Protein AF-A0A3D5ND40-F1 (afdb_monomer_lite)

Radius of gyration: 24.86 Å; chains: 1; bounding box: 55×68×69 Å

Foldseek 3Di:
DPDDPPVVVPPVVVVPPPPCPDDDPDDQLLPDALVSNLVLLVVLLVVQVLFDQQWAAQPPQSQFTAHPVLLVLLCVLCVPVPQFGPDVVSVVVSLVVRNVRCLVRSVSSCVPRPDHSSDDSVSSNVSSVVSSVPDDRNCSNVRSVRRDDDDPDPVVCCVVDCNVVVVVVVVVVVVVVCVVPVVVVVPD

Organism: NCBI:txid168935

pLDDT: mean 84.7, std 16.28, range [43.06, 98.56]

Sequence (188 aa):
MRRGLAVFVVFLPALLAACAQGTRPVGDLATLSCDAQLAYIDALVAQNGVRNASASPVAGFAYLRANRNSVLLARQLDEDGDGQVDQPDRWRDFIAQTRGLDRDARQSEMANLPVASGISFDQIEACASTMAASLMPDQYPVLSAAVFVPDDYLDFQRIAGLYPITAFAAYFGYEGWKQENFASFEQR

Structure (mmCIF, N/CA/C/O backbone):
data_AF-A0A3D5ND40-F1
#
_entry.id   AF-A0A3D5ND40-F1
#
loop_
_atom_site.group_PDB
_atom_site.id
_atom_site.type_symbol
_atom_site.label_atom_id
_atom_site.label_alt_id
_atom_site.label_comp_id
_atom_site.label_asym_id
_atom_site.label_entity_id
_atom_site.label_seq_id
_atom_site.pdbx_PDB_ins_code
_atom_site.Cartn_x
_atom_site.Cartn_y
_atom_site.Cartn_z
_atom_site.occupancy
_atom_site.B_iso_or_equiv
_atom_site.auth_seq_id
_atom_site.auth_comp_id
_atom_site.auth_asym_id
_atom_site.auth_atom_id
_atom_site.pdbx_PDB_model_num
ATOM 1 N N . MET A 1 1 ? -31.027 -55.496 0.803 1.00 43.06 1 MET A N 1
ATOM 2 C CA . MET A 1 1 ? -29.898 -54.541 0.770 1.00 43.06 1 MET A CA 1
ATOM 3 C C . MET A 1 1 ? -30.456 -53.129 0.958 1.00 43.06 1 MET A C 1
ATOM 5 O O . MET A 1 1 ? -30.943 -52.531 0.015 1.00 43.06 1 MET A O 1
ATOM 9 N N . ARG A 1 2 ? -30.523 -52.649 2.206 1.00 50.53 2 ARG A N 1
ATOM 10 C CA . ARG A 1 2 ? -31.110 -51.354 2.614 1.00 50.53 2 ARG A CA 1
ATOM 11 C C . ARG A 1 2 ? -30.140 -50.710 3.613 1.00 50.53 2 ARG A C 1
ATOM 13 O O . ARG A 1 2 ? -30.341 -50.786 4.816 1.00 50.53 2 ARG A O 1
ATOM 20 N N . ARG A 1 3 ? -29.004 -50.209 3.123 1.0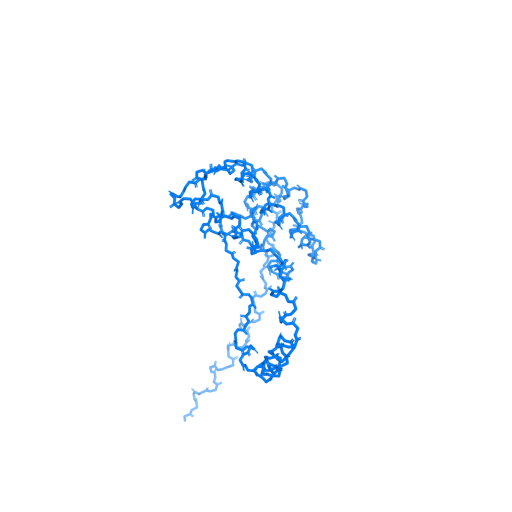0 52.06 3 ARG A N 1
ATOM 21 C CA . ARG A 1 3 ? -27.963 -49.537 3.933 1.00 52.06 3 ARG A CA 1
ATOM 22 C C . ARG A 1 3 ? -27.277 -48.414 3.139 1.00 52.06 3 ARG A C 1
ATOM 24 O O . ARG A 1 3 ? -26.068 -48.275 3.193 1.00 52.06 3 ARG A O 1
ATOM 31 N N . GLY A 1 4 ? -28.044 -47.666 2.342 1.00 47.22 4 GLY A N 1
ATOM 32 C CA . GLY A 1 4 ? -27.506 -46.581 1.504 1.00 47.22 4 GLY A CA 1
ATOM 33 C C . GLY A 1 4 ? -28.079 -45.194 1.797 1.00 47.22 4 GLY A C 1
ATOM 34 O O . GLY A 1 4 ? -27.438 -44.202 1.489 1.00 47.22 4 GLY A O 1
ATOM 35 N N . LEU A 1 5 ? -29.262 -45.103 2.417 1.00 47.19 5 LEU A N 1
ATOM 36 C CA . LEU A 1 5 ? -29.990 -43.829 2.513 1.00 47.19 5 LEU A CA 1
ATOM 37 C C . LEU A 1 5 ? -29.812 -43.085 3.847 1.00 47.19 5 LEU A C 1
ATOM 39 O O . LEU A 1 5 ? -30.172 -41.920 3.946 1.00 47.19 5 LEU A O 1
ATOM 43 N N . ALA A 1 6 ? -29.270 -43.739 4.879 1.00 45.88 6 ALA A N 1
ATOM 44 C CA . ALA A 1 6 ? -29.216 -43.169 6.230 1.00 45.88 6 ALA A CA 1
ATOM 45 C C . ALA A 1 6 ? -27.975 -42.298 6.498 1.00 45.88 6 ALA A C 1
ATOM 47 O O . ALA A 1 6 ? -27.965 -41.539 7.460 1.00 45.88 6 ALA A O 1
ATOM 48 N N . VAL A 1 7 ? -26.939 -42.375 5.656 1.00 47.47 7 VAL A N 1
ATOM 49 C CA . VAL A 1 7 ? -25.699 -41.596 5.851 1.00 47.47 7 VAL A CA 1
ATOM 50 C C . VAL A 1 7 ? -25.841 -40.166 5.312 1.00 47.47 7 VAL A C 1
ATOM 52 O O . VAL A 1 7 ? -25.202 -39.249 5.817 1.00 47.47 7 VAL A O 1
ATOM 55 N N . PHE A 1 8 ? -26.738 -39.942 4.347 1.00 43.28 8 PHE A N 1
ATOM 56 C CA . PHE A 1 8 ? -26.898 -38.637 3.695 1.00 43.28 8 PHE A CA 1
ATOM 57 C C . PHE A 1 8 ? -27.742 -37.631 4.497 1.00 43.28 8 PHE A C 1
ATOM 59 O O . PHE A 1 8 ? -27.685 -36.434 4.237 1.00 43.28 8 PHE A O 1
ATOM 66 N N . VAL A 1 9 ? -28.509 -38.092 5.490 1.00 49.19 9 VAL A N 1
ATOM 67 C CA . VAL A 1 9 ? -29.442 -37.239 6.254 1.00 49.19 9 VAL A CA 1
ATOM 68 C C . VAL A 1 9 ? -28.775 -36.578 7.470 1.00 49.19 9 VAL A C 1
ATOM 70 O O . VAL A 1 9 ? -29.291 -35.60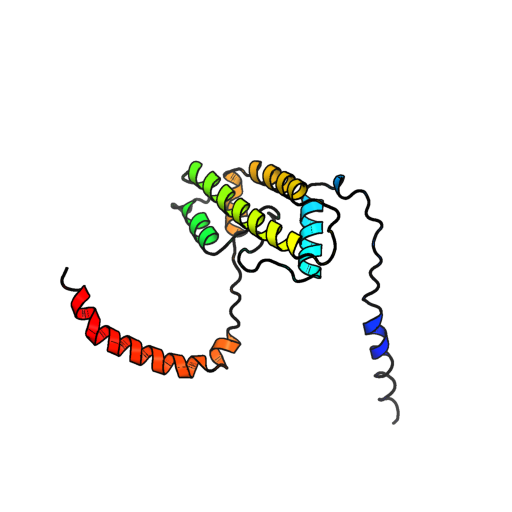0 7.999 1.00 49.19 9 VAL A O 1
ATOM 73 N N . VAL A 1 10 ? -27.596 -37.048 7.894 1.00 49.34 10 VAL A N 1
ATOM 74 C CA . VAL A 1 10 ? -26.927 -36.549 9.114 1.00 49.34 10 VAL A CA 1
ATOM 75 C C . VAL A 1 10 ? -25.881 -35.459 8.829 1.00 49.34 10 VAL A C 1
ATOM 77 O O . VAL A 1 10 ? -25.506 -34.725 9.737 1.00 49.34 10 VAL A O 1
ATOM 80 N N . PHE A 1 11 ? -25.450 -35.273 7.576 1.00 48.91 11 PHE A N 1
ATOM 81 C CA . PHE A 1 11 ? -24.432 -34.265 7.234 1.00 48.91 11 PHE A CA 1
ATOM 82 C C . PHE A 1 11 ? -24.982 -32.857 6.956 1.00 48.91 11 PHE A C 1
ATOM 84 O O . PHE A 1 11 ? -24.227 -31.889 7.008 1.00 48.91 11 PHE A O 1
ATOM 91 N N . LEU A 1 12 ? -2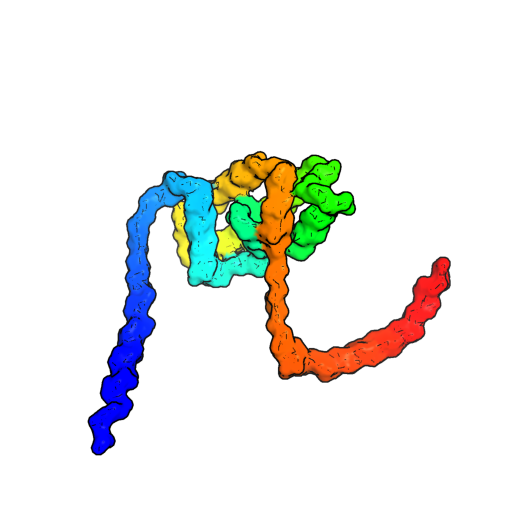6.286 -32.713 6.700 1.00 48.19 12 LEU A N 1
ATOM 92 C CA . LEU A 1 12 ? -26.884 -31.423 6.343 1.00 48.19 12 LEU A CA 1
ATOM 93 C C . LEU A 1 12 ? -27.111 -30.445 7.523 1.00 48.19 12 LEU A C 1
ATOM 95 O O . LEU A 1 12 ? -26.953 -29.247 7.305 1.00 48.19 12 LEU A O 1
ATOM 99 N N . PRO A 1 13 ? -27.410 -30.870 8.772 1.00 52.66 13 PRO A N 1
ATOM 100 C CA . PRO A 1 13 ? -27.580 -29.918 9.873 1.00 52.66 13 PRO A CA 1
ATOM 101 C C . PRO A 1 13 ? -26.258 -29.472 10.527 1.00 52.66 13 PRO A C 1
ATOM 103 O O . PRO A 1 13 ? -26.258 -28.498 11.274 1.00 52.66 13 PRO A O 1
ATOM 106 N N . ALA A 1 14 ? -25.122 -30.122 10.238 1.00 54.50 14 ALA A N 1
ATOM 107 C CA . ALA A 1 14 ? -23.820 -29.755 10.814 1.00 54.50 14 ALA A CA 1
ATOM 108 C C . ALA A 1 14 ? -23.174 -28.517 10.153 1.00 54.50 14 ALA A C 1
ATOM 110 O O . ALA A 1 14 ? -22.313 -27.878 10.751 1.00 54.50 14 ALA A O 1
ATOM 111 N N . LEU A 1 15 ? -23.612 -28.144 8.945 1.00 57.06 15 LEU A N 1
ATOM 112 C CA . LEU A 1 15 ? -23.075 -27.002 8.192 1.00 57.06 15 LEU A CA 1
ATOM 113 C C . LEU A 1 15 ? -23.662 -25.644 8.622 1.00 57.06 15 LEU A C 1
ATOM 115 O O . LEU A 1 15 ? -23.131 -24.608 8.237 1.00 57.06 15 LEU A O 1
ATOM 119 N N . LEU A 1 16 ? -24.720 -25.628 9.442 1.00 56.62 16 LEU A N 1
ATOM 120 C CA . LEU A 1 16 ? -25.383 -24.393 9.894 1.00 56.62 16 LEU A CA 1
ATOM 121 C C . LEU A 1 16 ? -24.933 -23.913 11.285 1.00 56.62 16 LEU A C 1
ATOM 123 O O . LEU A 1 16 ? -25.317 -22.826 11.707 1.00 56.62 16 LEU A O 1
ATOM 127 N N . ALA A 1 17 ? -24.102 -24.680 11.997 1.00 55.16 17 ALA A N 1
ATOM 128 C CA . ALA A 1 17 ? -23.632 -24.314 13.338 1.00 55.16 17 ALA A CA 1
ATOM 129 C C . ALA A 1 17 ? -22.330 -23.483 13.343 1.00 55.16 17 ALA A C 1
ATOM 131 O O . ALA A 1 17 ? -21.883 -23.053 14.404 1.00 55.16 17 ALA A O 1
ATOM 132 N N . ALA A 1 18 ? -21.720 -23.229 12.179 1.00 53.62 18 ALA A N 1
ATOM 133 C CA . ALA A 1 18 ? -20.404 -22.588 12.087 1.00 53.62 18 ALA A CA 1
ATOM 134 C C . ALA A 1 18 ? -20.421 -21.045 12.155 1.00 53.62 18 ALA A C 1
ATOM 136 O O . ALA A 1 18 ? -19.361 -20.436 12.248 1.00 53.62 18 ALA A O 1
ATOM 137 N N . CYS A 1 19 ? -21.589 -20.392 12.146 1.00 54.94 19 CYS A N 1
ATOM 138 C CA . CYS A 1 19 ? -21.675 -18.924 12.215 1.00 54.94 19 CYS A CA 1
ATOM 139 C C . CYS A 1 19 ? -21.812 -18.363 13.640 1.00 54.94 19 CYS A C 1
ATOM 141 O O . CYS A 1 19 ? -21.921 -17.153 13.809 1.00 54.94 19 CYS A O 1
ATOM 143 N N . ALA A 1 20 ? -21.787 -19.204 14.676 1.00 52.53 20 ALA A N 1
ATOM 144 C CA . ALA A 1 20 ? -21.820 -18.750 16.065 1.00 52.53 20 ALA A CA 1
ATOM 145 C C . ALA A 1 20 ? -20.398 -18.559 16.623 1.00 52.53 20 ALA A C 1
ATOM 147 O O . ALA A 1 20 ? -20.054 -19.085 17.683 1.00 52.53 20 ALA A O 1
ATOM 148 N N . GLN A 1 21 ? -19.547 -17.816 15.910 1.00 59.84 21 GLN A N 1
ATOM 149 C CA . GLN A 1 21 ? -18.281 -17.369 16.481 1.00 59.84 21 GLN A CA 1
ATOM 150 C C . GLN A 1 21 ? -18.602 -16.224 17.448 1.00 59.84 21 GLN A C 1
ATOM 152 O O . GLN A 1 21 ? -18.828 -15.087 17.040 1.00 59.84 21 GLN A O 1
ATOM 157 N N . GLY A 1 22 ? -18.710 -16.561 18.735 1.00 49.12 22 GLY A N 1
ATOM 158 C CA . GLY A 1 22 ? -19.027 -15.609 19.793 1.00 49.12 22 GLY A CA 1
ATOM 159 C C . GLY A 1 22 ? -18.103 -14.396 19.744 1.00 49.12 22 GLY A C 1
ATOM 160 O O . GLY A 1 22 ? -16.883 -14.534 19.628 1.00 49.12 22 GLY A O 1
ATOM 161 N N . THR A 1 23 ? -18.697 -13.208 19.844 1.00 52.19 23 THR A N 1
ATOM 162 C CA . THR A 1 23 ? -17.981 -11.950 20.045 1.00 52.19 23 THR A CA 1
ATOM 163 C C . THR A 1 23 ? -17.107 -12.106 21.282 1.00 52.19 23 THR A C 1
ATOM 165 O O . THR A 1 23 ? -17.611 -12.123 22.409 1.00 52.19 23 THR A O 1
ATOM 168 N N . ARG A 1 24 ? -15.796 -12.283 21.085 1.00 49.72 24 ARG A N 1
ATOM 169 C CA . ARG A 1 24 ? -14.845 -12.206 22.193 1.00 49.72 24 ARG A CA 1
ATOM 170 C C . ARG A 1 24 ? -15.046 -10.844 22.856 1.00 49.72 24 ARG A C 1
ATOM 172 O O . ARG A 1 24 ? -15.150 -9.857 22.126 1.00 49.72 24 ARG A O 1
ATOM 179 N N . PRO A 1 25 ? -15.126 -10.776 24.197 1.00 48.50 25 PRO A N 1
ATOM 180 C CA . PRO A 1 25 ? -15.134 -9.498 24.877 1.00 48.50 25 PRO A CA 1
ATOM 181 C C . PRO A 1 25 ? -13.867 -8.777 24.448 1.00 48.50 25 PRO A C 1
ATOM 183 O O . PRO A 1 25 ? -12.749 -9.267 24.624 1.00 48.50 25 PRO A O 1
ATOM 186 N N . VAL A 1 26 ? -14.088 -7.668 23.766 1.00 57.38 26 VAL A N 1
ATOM 187 C CA . VAL A 1 26 ? -13.049 -6.832 23.220 1.00 57.38 26 VAL A CA 1
ATOM 188 C C . VAL A 1 26 ? -12.379 -6.182 24.428 1.00 57.38 26 VAL A C 1
ATOM 190 O O . VAL A 1 26 ? -12.896 -5.214 24.980 1.00 57.38 26 VAL A O 1
ATOM 193 N N . GLY A 1 27 ? -11.279 -6.769 24.914 1.00 59.38 27 GLY A N 1
ATOM 194 C CA . GLY A 1 27 ? -10.339 -6.016 25.745 1.00 59.38 27 GLY A CA 1
ATOM 195 C C . GLY A 1 27 ? -9.981 -4.735 24.996 1.00 59.38 27 GLY A C 1
ATOM 196 O O . GLY A 1 27 ? -10.004 -4.753 23.767 1.00 59.38 27 GLY A O 1
ATOM 197 N N . ASP A 1 28 ? -9.734 -3.639 25.712 1.00 73.88 28 ASP A N 1
ATOM 198 C CA . ASP A 1 28 ? -9.553 -2.314 25.113 1.00 73.88 28 ASP A CA 1
ATOM 199 C C . ASP A 1 28 ? -8.621 -2.389 23.891 1.00 73.88 28 ASP A C 1
ATOM 201 O O . ASP A 1 28 ? -7.413 -2.586 24.038 1.00 73.88 28 ASP A O 1
ATOM 205 N N . LEU A 1 29 ? -9.189 -2.305 22.677 1.00 77.19 29 LEU A N 1
ATOM 206 C CA . LEU A 1 29 ? -8.446 -2.478 21.422 1.00 77.19 29 LEU A CA 1
ATOM 207 C C . LEU A 1 29 ? -7.311 -1.464 21.318 1.00 77.19 29 LEU A C 1
ATOM 209 O O . LEU A 1 29 ? -6.321 -1.721 20.636 1.00 77.19 29 LEU A O 1
ATOM 213 N N . ALA A 1 30 ? -7.440 -0.338 22.023 1.00 72.19 30 ALA A N 1
ATOM 214 C CA . ALA A 1 30 ? -6.418 0.685 22.090 1.00 72.19 30 ALA A CA 1
ATOM 215 C C . ALA A 1 30 ? -5.168 0.271 22.878 1.00 72.19 30 ALA A C 1
ATOM 217 O O . ALA A 1 30 ? -4.117 0.881 22.709 1.00 72.19 30 ALA A O 1
ATOM 218 N N . THR A 1 31 ? -5.244 -0.792 23.681 1.00 81.56 31 THR A N 1
ATOM 219 C CA . THR A 1 31 ? -4.100 -1.343 24.428 1.00 81.56 31 THR A CA 1
ATOM 220 C C . THR A 1 31 ? -3.324 -2.413 23.660 1.00 81.56 31 THR A C 1
ATOM 222 O O . THR A 1 31 ? -2.264 -2.848 24.111 1.00 81.56 31 THR A O 1
ATOM 225 N N . LEU A 1 32 ? -3.827 -2.848 22.501 1.00 87.88 32 LEU A N 1
ATOM 226 C CA . LEU A 1 32 ? -3.137 -3.813 21.648 1.00 87.88 32 LEU A CA 1
ATOM 227 C C . LEU A 1 32 ? -1.872 -3.200 21.030 1.00 87.88 32 LEU A C 1
ATOM 229 O O . LEU A 1 32 ? -1.812 -1.995 20.779 1.00 87.88 32 LEU A O 1
ATOM 233 N N . SER A 1 33 ? -0.878 -4.039 20.720 1.00 93.12 33 SER A N 1
ATOM 234 C CA . SER A 1 33 ? 0.283 -3.612 19.929 1.00 93.12 33 SER A CA 1
ATOM 235 C C . SER A 1 33 ? -0.141 -3.138 18.535 1.00 93.12 33 SER A C 1
ATOM 237 O O . SER A 1 33 ? -1.177 -3.564 18.021 1.00 93.12 33 SER A O 1
ATOM 239 N N . CYS A 1 34 ? 0.670 -2.295 17.890 1.00 94.88 34 CYS A N 1
ATOM 240 C CA . CYS A 1 34 ? 0.356 -1.787 16.551 1.00 94.88 34 CYS A CA 1
ATOM 241 C C . CYS A 1 34 ? 0.132 -2.903 15.519 1.00 94.88 34 CYS A C 1
ATOM 243 O O . CYS A 1 34 ? -0.844 -2.846 14.772 1.00 94.88 34 CYS A O 1
ATOM 245 N N . ASP A 1 35 ? 0.949 -3.961 15.544 1.00 94.19 35 ASP A N 1
ATOM 246 C CA . ASP A 1 35 ? 0.739 -5.154 14.714 1.00 94.19 35 ASP A CA 1
ATOM 247 C C . ASP A 1 35 ? -0.634 -5.792 14.947 1.00 94.19 35 ASP A C 1
ATOM 249 O O . ASP A 1 35 ? -1.342 -6.138 14.002 1.00 94.19 35 ASP A O 1
ATOM 253 N N . ALA A 1 36 ? -1.038 -5.930 16.213 1.00 94.19 36 ALA A N 1
ATOM 254 C CA . ALA A 1 36 ? -2.311 -6.539 16.570 1.00 94.19 36 ALA A CA 1
ATOM 255 C C . ALA A 1 36 ? -3.505 -5.656 16.172 1.00 94.19 36 ALA A C 1
ATOM 257 O O . ALA A 1 36 ? -4.531 -6.185 15.743 1.00 94.19 36 ALA A O 1
ATOM 258 N N . GLN A 1 37 ? -3.372 -4.328 16.256 1.00 94.69 37 GLN A N 1
ATOM 259 C CA . GLN A 1 37 ? -4.399 -3.395 15.785 1.00 94.69 37 GLN A CA 1
ATOM 260 C C . GLN A 1 37 ? -4.569 -3.466 14.260 1.00 94.69 37 GLN A C 1
ATOM 262 O O . GLN A 1 37 ? -5.697 -3.577 13.774 1.00 94.69 37 GLN A O 1
ATOM 267 N N . LEU A 1 38 ? -3.466 -3.467 13.502 1.00 95.88 38 LEU A N 1
ATOM 268 C CA . LEU A 1 38 ? -3.493 -3.611 12.042 1.00 95.88 38 LEU A CA 1
ATOM 269 C C . LEU A 1 38 ? -4.096 -4.957 11.623 1.00 95.88 38 LEU A C 1
ATOM 271 O O . LEU A 1 38 ? -5.022 -4.984 10.813 1.00 95.88 38 LEU A O 1
ATOM 275 N N . ALA A 1 39 ? -3.653 -6.057 12.239 1.00 95.12 39 ALA A N 1
ATOM 276 C CA . ALA A 1 39 ? -4.171 -7.395 11.964 1.00 95.12 39 ALA A CA 1
ATOM 277 C C . ALA A 1 39 ? -5.672 -7.521 12.274 1.00 95.12 39 ALA A C 1
ATOM 279 O O . ALA A 1 39 ? -6.411 -8.166 11.529 1.00 95.12 39 ALA A O 1
ATOM 280 N N . TYR A 1 40 ? -6.139 -6.884 13.351 1.00 94.75 40 TYR A N 1
ATOM 281 C CA . TYR A 1 40 ? -7.557 -6.837 13.693 1.00 94.75 40 TYR A CA 1
ATOM 282 C C . TYR A 1 40 ? -8.382 -6.121 12.613 1.00 94.75 40 TYR A C 1
ATOM 284 O O . TYR A 1 40 ? -9.384 -6.669 12.148 1.00 94.75 40 TYR A O 1
ATOM 292 N N . ILE A 1 41 ? -7.946 -4.936 12.167 1.00 95.62 41 ILE A N 1
ATOM 293 C CA . ILE A 1 41 ? -8.627 -4.205 11.090 1.00 95.62 41 ILE A CA 1
ATOM 294 C C . ILE A 1 41 ? -8.590 -4.999 9.786 1.00 95.62 41 ILE A C 1
ATOM 296 O O . ILE A 1 41 ? -9.619 -5.122 9.127 1.00 95.62 41 ILE A O 1
ATOM 300 N N . ASP A 1 42 ? -7.455 -5.597 9.429 1.00 96.12 42 ASP A N 1
ATOM 301 C CA . ASP A 1 42 ? -7.342 -6.389 8.205 1.00 96.12 42 ASP A CA 1
ATOM 302 C C . ASP A 1 42 ? -8.262 -7.612 8.214 1.00 96.12 42 ASP A C 1
ATOM 304 O O . ASP A 1 42 ? -8.871 -7.925 7.187 1.00 96.12 42 ASP A O 1
ATOM 308 N N . ALA A 1 43 ? -8.420 -8.267 9.367 1.00 95.38 43 ALA A N 1
ATOM 309 C CA . ALA A 1 43 ? -9.374 -9.354 9.534 1.00 95.38 43 ALA A CA 1
ATOM 310 C C . ALA A 1 43 ? -10.819 -8.861 9.408 1.00 95.38 43 ALA A C 1
ATOM 312 O O . ALA A 1 43 ? -11.647 -9.545 8.806 1.00 95.38 43 ALA A O 1
ATOM 313 N N . LEU A 1 44 ? -11.143 -7.692 9.963 1.00 95.69 44 LEU A N 1
ATOM 314 C CA . LEU A 1 44 ? -12.485 -7.120 9.890 1.00 95.69 44 LEU A CA 1
ATOM 315 C C . LEU A 1 44 ? -12.844 -6.702 8.454 1.00 95.69 44 LEU A C 1
ATOM 317 O O . LEU A 1 44 ? -13.937 -7.007 7.979 1.00 95.69 44 LEU A O 1
ATOM 321 N N . VAL A 1 45 ? -11.909 -6.079 7.735 1.00 96.56 45 VAL A N 1
ATOM 322 C CA . VAL A 1 45 ? -12.052 -5.722 6.315 1.00 96.56 45 VAL A CA 1
ATOM 323 C C . VAL A 1 45 ? -12.266 -6.964 5.454 1.00 96.56 45 VAL A C 1
ATOM 325 O O . VAL A 1 45 ? -13.168 -6.982 4.616 1.00 96.56 45 VAL A O 1
ATOM 328 N N . ALA A 1 46 ? -11.475 -8.018 5.678 1.00 95.50 46 ALA A N 1
ATOM 329 C CA . ALA A 1 46 ? -11.605 -9.276 4.949 1.00 95.50 46 ALA A CA 1
ATOM 330 C C . ALA A 1 46 ? -12.955 -9.962 5.214 1.00 95.50 46 ALA A C 1
ATOM 332 O O . ALA A 1 46 ? -13.622 -10.375 4.270 1.00 95.50 46 ALA A O 1
ATOM 333 N N . GLN A 1 47 ? -13.389 -10.030 6.477 1.00 96.19 47 GLN A N 1
ATOM 334 C CA . GLN A 1 47 ? -14.671 -10.637 6.863 1.00 96.19 47 GLN A CA 1
ATOM 335 C C . GLN A 1 47 ? -15.880 -9.939 6.233 1.00 96.19 47 GLN A C 1
ATOM 337 O O . GLN A 1 47 ? -16.870 -10.597 5.929 1.00 96.19 47 GLN A O 1
ATOM 342 N N . ASN A 1 48 ? -15.798 -8.624 6.027 1.00 96.81 48 ASN A N 1
ATOM 343 C CA . ASN A 1 48 ? -16.883 -7.839 5.440 1.00 96.81 48 ASN A CA 1
ATOM 344 C C . ASN A 1 48 ? -16.747 -7.648 3.922 1.00 96.81 48 ASN A C 1
ATOM 346 O O . ASN A 1 48 ? -17.623 -7.047 3.309 1.00 96.81 48 ASN A O 1
ATOM 350 N N . GLY A 1 49 ? -15.669 -8.141 3.302 1.00 95.88 49 GLY A N 1
ATOM 351 C CA . GLY A 1 49 ? -15.463 -8.031 1.856 1.00 95.88 49 GLY A CA 1
ATOM 352 C C . GLY A 1 49 ? -15.301 -6.592 1.354 1.00 95.88 49 GLY A C 1
ATOM 353 O O . GLY A 1 49 ? -15.615 -6.316 0.201 1.00 95.88 49 GLY A O 1
ATOM 354 N N . VAL A 1 50 ? -14.815 -5.673 2.196 1.00 96.94 50 VAL A N 1
ATOM 355 C CA . VAL A 1 50 ? -14.706 -4.233 1.869 1.00 96.94 50 VAL A CA 1
ATOM 356 C C . VAL A 1 50 ? -13.296 -3.806 1.458 1.00 96.94 50 VAL A C 1
ATOM 358 O O . VAL A 1 50 ? -12.978 -2.620 1.482 1.00 96.94 50 VAL A O 1
ATOM 361 N N . ARG A 1 51 ? -12.438 -4.770 1.100 1.00 95.56 51 ARG A N 1
ATOM 362 C CA . ARG A 1 51 ? -11.035 -4.544 0.723 1.00 95.56 51 ARG A CA 1
ATOM 363 C C . ARG A 1 51 ? -10.938 -3.628 -0.502 1.00 95.56 51 ARG A C 1
ATOM 365 O O . ARG A 1 51 ? -11.630 -3.833 -1.496 1.00 95.56 51 ARG A O 1
ATOM 372 N N . ASN A 1 52 ? -10.032 -2.656 -0.455 1.00 94.94 52 ASN A N 1
ATOM 373 C CA . ASN A 1 52 ? -9.721 -1.805 -1.594 1.00 94.94 52 ASN A CA 1
ATOM 374 C C . ASN A 1 52 ? -8.925 -2.602 -2.647 1.00 94.94 52 ASN A C 1
ATOM 376 O O . ASN A 1 52 ? -7.857 -3.131 -2.346 1.00 94.94 52 ASN A O 1
ATOM 380 N N . ALA A 1 53 ? -9.434 -2.665 -3.880 1.00 91.75 53 ALA A N 1
ATOM 381 C CA . ALA A 1 53 ? -8.832 -3.442 -4.969 1.00 91.75 53 ALA A CA 1
ATOM 382 C C . ALA A 1 53 ? -7.656 -2.743 -5.682 1.00 91.75 53 ALA A C 1
ATOM 384 O O . ALA A 1 53 ? -6.955 -3.362 -6.474 1.00 91.75 53 ALA A O 1
ATOM 385 N N . SER A 1 54 ? -7.426 -1.449 -5.438 1.00 91.06 54 SER A N 1
ATOM 386 C CA . SER A 1 54 ? -6.390 -0.681 -6.149 1.00 91.06 54 SER A CA 1
ATOM 387 C C . SER A 1 54 ? -4.976 -0.867 -5.581 1.00 91.06 54 SER A C 1
ATOM 389 O O . SER A 1 54 ? -3.996 -0.532 -6.251 1.00 91.06 54 SER A O 1
ATOM 391 N N . ALA A 1 55 ? -4.860 -1.403 -4.362 1.00 94.75 55 ALA A N 1
ATOM 392 C CA . ALA A 1 55 ? -3.594 -1.575 -3.661 1.00 94.75 55 ALA A CA 1
ATOM 393 C C . ALA A 1 55 ? -3.586 -2.876 -2.843 1.00 94.75 55 ALA A C 1
ATOM 395 O O . ALA A 1 55 ? -4.452 -3.106 -1.994 1.00 94.75 55 ALA A O 1
ATOM 396 N N . SER A 1 56 ? -2.575 -3.710 -3.083 1.00 94.62 56 SER A N 1
ATOM 397 C CA . SER A 1 56 ? -2.411 -5.023 -2.455 1.00 94.62 56 SER A CA 1
ATOM 398 C C . SER A 1 56 ? -1.571 -4.937 -1.174 1.00 94.62 56 SER A C 1
ATOM 400 O O . SER A 1 56 ? -0.574 -4.213 -1.172 1.00 94.62 56 SER A O 1
ATOM 402 N N . PRO A 1 57 ? -1.922 -5.665 -0.095 1.00 95.38 57 PRO A N 1
ATOM 403 C CA . PRO A 1 57 ? -1.081 -5.798 1.099 1.00 95.38 57 PRO A CA 1
ATOM 404 C C . PRO A 1 57 ? 0.318 -6.331 0.780 1.00 95.38 57 PRO A C 1
ATOM 406 O O . PRO A 1 57 ? 0.452 -7.279 0.007 1.00 95.38 57 PRO A O 1
ATOM 409 N N . VAL A 1 58 ? 1.347 -5.761 1.411 1.00 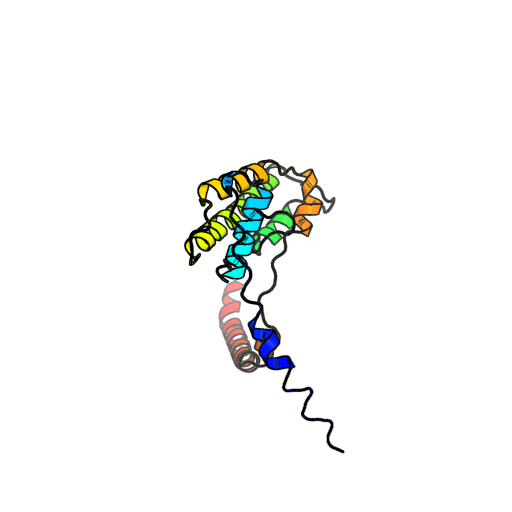96.88 58 VAL A N 1
ATOM 410 C CA . VAL A 1 58 ? 2.718 -6.288 1.337 1.00 96.88 58 VAL A CA 1
ATOM 411 C C . VAL A 1 58 ? 2.913 -7.327 2.444 1.00 96.88 58 VAL A C 1
ATOM 413 O O . VAL A 1 58 ? 2.741 -7.044 3.631 1.00 96.88 58 VAL A O 1
ATOM 416 N N . ALA A 1 59 ? 3.262 -8.558 2.070 1.00 94.69 59 ALA A N 1
ATOM 417 C CA . ALA A 1 59 ? 3.400 -9.657 3.025 1.00 94.69 59 ALA A CA 1
ATOM 418 C C . ALA A 1 59 ? 4.512 -9.376 4.052 1.00 94.69 59 ALA A C 1
ATOM 420 O O . ALA A 1 59 ? 5.627 -9.029 3.684 1.00 94.69 59 ALA A O 1
ATOM 421 N N . GLY A 1 60 ? 4.216 -9.525 5.347 1.00 94.88 60 GLY A N 1
ATOM 422 C CA . GLY A 1 60 ? 5.164 -9.215 6.430 1.00 94.88 60 GLY A CA 1
ATOM 423 C C . GLY A 1 60 ? 5.284 -7.724 6.774 1.00 94.88 60 GLY A C 1
ATOM 424 O O . GLY A 1 60 ? 5.880 -7.387 7.791 1.00 94.88 60 GLY A O 1
ATOM 425 N N . PHE A 1 61 ? 4.655 -6.843 5.992 1.00 97.00 61 PHE A N 1
ATOM 426 C CA . PHE A 1 61 ? 4.633 -5.398 6.204 1.00 97.00 61 PHE A CA 1
ATOM 427 C C . PHE A 1 61 ? 3.176 -4.910 6.162 1.00 97.00 61 PHE A C 1
ATOM 429 O O . PHE A 1 61 ? 2.748 -4.263 5.212 1.00 97.00 61 PHE A O 1
ATOM 436 N N . ALA A 1 62 ? 2.387 -5.232 7.198 1.00 95.88 62 ALA A N 1
ATOM 437 C CA . ALA A 1 62 ? 0.940 -4.937 7.262 1.00 95.88 62 ALA A CA 1
ATOM 438 C C . ALA A 1 62 ? 0.592 -3.435 7.171 1.00 95.88 62 ALA A C 1
ATOM 440 O O . ALA A 1 62 ? -0.543 -3.052 6.898 1.00 95.88 62 ALA A O 1
ATOM 441 N N . TYR A 1 63 ? 1.592 -2.588 7.394 1.00 97.62 63 TYR A N 1
ATOM 442 C CA . TYR A 1 63 ? 1.570 -1.139 7.257 1.00 97.62 63 TYR A CA 1
ATOM 443 C C . TYR A 1 63 ? 2.161 -0.686 5.913 1.00 97.62 63 TYR A C 1
ATOM 445 O O . TYR A 1 63 ? 2.674 0.423 5.826 1.00 97.62 63 TYR A O 1
ATOM 453 N N . LEU A 1 64 ? 2.136 -1.500 4.863 1.00 98.25 64 LEU A N 1
ATOM 454 C CA . LEU A 1 64 ? 2.505 -1.105 3.505 1.00 98.25 64 LEU A CA 1
ATOM 455 C C . LEU A 1 64 ? 1.565 -1.769 2.498 1.00 98.25 64 LEU A C 1
ATOM 457 O O . LEU A 1 64 ? 1.106 -2.900 2.685 1.00 98.25 64 LEU A O 1
ATOM 461 N N . ARG A 1 65 ? 1.324 -1.075 1.386 1.00 97.94 65 ARG A N 1
ATOM 462 C CA . ARG A 1 65 ? 0.657 -1.637 0.213 1.00 97.94 65 ARG A CA 1
ATOM 463 C C . ARG A 1 65 ? 1.399 -1.307 -1.059 1.00 97.94 65 ARG A C 1
ATOM 465 O O . ARG A 1 65 ? 2.090 -0.299 -1.151 1.00 97.94 65 ARG A O 1
ATOM 472 N N . ALA A 1 66 ? 1.208 -2.162 -2.049 1.00 97.06 66 ALA A N 1
ATOM 473 C CA . ALA A 1 66 ? 1.834 -2.051 -3.346 1.00 97.06 66 ALA A CA 1
ATOM 474 C C . ALA A 1 66 ? 0.798 -2.063 -4.466 1.00 97.06 66 ALA A C 1
ATOM 476 O O . ALA A 1 66 ? -0.239 -2.727 -4.400 1.00 97.06 66 ALA A O 1
ATOM 477 N N . ASN A 1 67 ? 1.125 -1.350 -5.534 1.00 95.88 67 ASN A N 1
ATOM 478 C CA . ASN A 1 67 ? 0.496 -1.509 -6.834 1.00 95.88 67 ASN A CA 1
ATOM 479 C C . ASN A 1 67 ? 1.577 -1.783 -7.892 1.00 95.88 67 ASN A C 1
ATOM 481 O O . ASN A 1 67 ? 2.760 -1.939 -7.580 1.00 95.88 67 ASN A O 1
ATOM 485 N N . ARG A 1 68 ? 1.176 -1.887 -9.164 1.00 93.19 68 ARG A N 1
ATOM 486 C CA . ARG A 1 68 ? 2.110 -2.225 -10.251 1.00 93.19 68 ARG A CA 1
ATOM 487 C C . ARG A 1 68 ? 3.254 -1.212 -10.373 1.00 93.19 68 ARG A C 1
ATOM 489 O O . ARG A 1 68 ? 4.366 -1.604 -10.711 1.00 93.19 68 ARG A O 1
ATOM 496 N N . ASN A 1 69 ? 3.012 0.057 -10.038 1.00 93.06 69 ASN A N 1
ATOM 497 C CA . ASN A 1 69 ? 4.046 1.091 -10.039 1.00 93.06 69 ASN A CA 1
ATOM 498 C C . ASN A 1 69 ? 5.034 0.899 -8.882 1.00 93.06 69 ASN A C 1
ATOM 500 O O . ASN A 1 69 ? 6.226 1.113 -9.073 1.00 93.06 69 ASN A O 1
ATOM 504 N N . SER A 1 70 ? 4.573 0.437 -7.717 1.00 95.19 70 SER A N 1
ATOM 505 C CA . SER A 1 70 ? 5.448 0.095 -6.587 1.00 95.19 70 SER A CA 1
ATOM 506 C C . SER A 1 70 ? 6.410 -1.041 -6.924 1.00 95.19 70 SER A C 1
ATOM 508 O O . SER A 1 70 ? 7.577 -0.973 -6.558 1.00 95.19 70 SER A O 1
ATOM 510 N N . VAL A 1 71 ? 5.952 -2.051 -7.673 1.00 93.19 71 VAL A N 1
ATOM 511 C CA . VAL A 1 71 ? 6.813 -3.152 -8.146 1.00 93.19 71 VAL A CA 1
ATOM 512 C C . VAL A 1 71 ? 7.908 -2.631 -9.081 1.00 93.19 71 VAL A C 1
ATOM 514 O O . VAL A 1 71 ? 9.057 -3.052 -8.980 1.00 93.19 71 VAL A O 1
ATOM 517 N N . LEU A 1 72 ? 7.571 -1.702 -9.982 1.00 91.56 72 LEU A N 1
ATOM 518 C CA . LEU A 1 72 ? 8.554 -1.077 -10.871 1.00 91.56 72 LEU A CA 1
ATOM 519 C C . LEU A 1 72 ? 9.545 -0.203 -10.098 1.00 91.56 72 LEU A C 1
ATOM 521 O O . LEU A 1 72 ? 10.739 -0.271 -10.369 1.00 91.56 72 LEU A O 1
ATOM 525 N N . LEU A 1 73 ? 9.066 0.572 -9.121 1.00 92.69 73 LEU A N 1
ATOM 526 C CA . LEU A 1 73 ? 9.915 1.420 -8.288 1.00 92.69 73 LEU A CA 1
ATOM 527 C C . LEU A 1 73 ? 10.883 0.588 -7.438 1.00 92.69 73 LEU A C 1
ATOM 529 O O . LEU A 1 73 ? 12.062 0.910 -7.395 1.00 92.69 73 LEU A O 1
ATOM 533 N N . ALA A 1 74 ? 10.421 -0.515 -6.839 1.00 93.31 74 ALA A N 1
ATOM 534 C CA . ALA A 1 74 ? 11.271 -1.415 -6.058 1.00 93.31 74 ALA A CA 1
ATOM 535 C C . ALA A 1 74 ? 12.459 -1.960 -6.873 1.00 93.31 74 ALA A C 1
ATOM 537 O O . ALA A 1 74 ? 13.557 -2.095 -6.339 1.00 93.31 74 ALA A O 1
ATOM 538 N N . ARG A 1 75 ? 12.264 -2.230 -8.172 1.00 90.31 75 ARG A N 1
ATOM 539 C CA . ARG A 1 75 ? 13.336 -2.677 -9.081 1.00 90.31 75 ARG A CA 1
ATOM 540 C C . ARG A 1 75 ? 14.343 -1.581 -9.434 1.00 90.31 75 ARG A C 1
ATOM 542 O O . ARG A 1 75 ? 15.437 -1.902 -9.855 1.00 90.31 75 ARG A O 1
ATOM 549 N N . GLN A 1 76 ? 13.972 -0.309 -9.305 1.00 92.00 76 GLN A N 1
ATOM 550 C CA . GLN A 1 76 ? 14.853 0.837 -9.582 1.00 92.00 76 GLN A CA 1
ATOM 551 C C . GLN A 1 76 ? 15.658 1.282 -8.351 1.00 92.00 76 GLN A C 1
ATOM 553 O O . GLN A 1 76 ? 16.386 2.274 -8.415 1.00 92.00 76 GLN A O 1
ATOM 558 N N . LEU A 1 77 ? 15.463 0.616 -7.209 1.00 93.69 77 LEU A N 1
ATOM 559 C CA . LEU A 1 77 ? 16.250 0.867 -6.003 1.00 93.69 77 LEU A CA 1
ATOM 560 C C . LEU A 1 77 ? 17.604 0.148 -6.025 1.00 93.69 77 LEU A C 1
ATOM 562 O O . LEU A 1 77 ? 18.497 0.607 -5.327 1.00 93.69 77 LEU A O 1
ATOM 566 N N . ASP A 1 78 ? 17.712 -0.922 -6.811 1.00 93.69 78 ASP A N 1
ATOM 567 C CA . ASP A 1 78 ? 18.862 -1.823 -6.961 1.00 93.69 78 ASP A CA 1
ATOM 568 C C . ASP A 1 78 ? 19.117 -1.988 -8.471 1.00 93.69 78 ASP A C 1
ATOM 570 O O . ASP A 1 78 ? 18.697 -2.962 -9.102 1.00 93.69 78 ASP A O 1
ATOM 574 N N . GLU A 1 79 ? 19.639 -0.931 -9.100 1.00 89.25 79 GLU A N 1
ATOM 575 C CA . GLU A 1 79 ? 19.898 -0.882 -10.543 1.00 89.25 79 GLU A CA 1
ATOM 576 C C . GLU A 1 79 ? 21.069 -1.793 -10.937 1.00 89.25 79 GLU A C 1
ATOM 578 O O . GLU A 1 79 ? 21.087 -2.293 -12.068 1.00 89.25 79 GLU A O 1
ATOM 583 N N . ASP A 1 80 ? 22.030 -2.014 -10.035 1.00 90.88 80 ASP A N 1
ATOM 584 C CA . ASP A 1 80 ? 23.197 -2.869 -10.272 1.00 90.88 80 ASP A CA 1
ATOM 585 C C . ASP A 1 80 ? 22.976 -4.354 -9.911 1.00 90.88 80 ASP A C 1
ATOM 587 O O . ASP A 1 80 ? 23.689 -5.223 -10.432 1.00 90.88 80 ASP A O 1
ATOM 591 N N . GLY A 1 81 ? 21.930 -4.666 -9.139 1.00 89.38 81 GLY A N 1
ATOM 592 C CA . GLY A 1 81 ? 21.505 -6.020 -8.793 1.00 89.38 81 GLY A CA 1
ATOM 593 C C . GLY A 1 81 ? 22.300 -6.651 -7.649 1.00 89.38 81 GLY A C 1
ATOM 594 O O . GLY A 1 81 ? 22.326 -7.885 -7.549 1.00 89.38 81 GLY A O 1
ATOM 595 N N . ASP A 1 82 ? 22.986 -5.857 -6.825 1.00 91.38 82 ASP A N 1
ATOM 596 C CA . ASP A 1 82 ? 23.787 -6.328 -5.693 1.00 91.38 82 ASP A CA 1
ATOM 597 C C . ASP A 1 82 ? 22.958 -6.595 -4.416 1.00 91.38 82 ASP A C 1
ATOM 599 O O . ASP A 1 82 ? 23.467 -7.143 -3.426 1.00 91.38 82 ASP A O 1
ATOM 603 N N . GLY A 1 83 ? 21.658 -6.283 -4.452 1.00 88.81 83 GLY A N 1
ATOM 604 C CA . GLY A 1 83 ? 20.737 -6.444 -3.333 1.00 88.81 83 GLY A CA 1
ATOM 605 C C . GLY A 1 83 ? 20.816 -5.315 -2.304 1.00 88.81 83 GLY A C 1
ATOM 606 O O . GLY A 1 83 ? 20.307 -5.478 -1.191 1.00 88.81 83 GLY A O 1
ATOM 607 N N . GLN A 1 84 ? 21.450 -4.194 -2.629 1.00 91.19 84 GLN A N 1
ATOM 608 C CA . GLN A 1 84 ? 21.490 -2.977 -1.829 1.00 91.19 84 GLN A CA 1
ATOM 609 C C . GLN A 1 84 ? 20.706 -1.857 -2.511 1.00 91.19 84 GLN A C 1
ATOM 611 O O . GLN A 1 84 ? 20.319 -1.921 -3.671 1.00 91.19 84 GLN A O 1
ATOM 616 N N . VAL A 1 85 ? 20.416 -0.813 -1.738 1.00 93.44 85 VAL A N 1
ATOM 617 C CA . VAL A 1 85 ? 19.800 0.394 -2.284 1.00 93.44 85 VAL A CA 1
ATOM 618 C C . VAL A 1 85 ? 20.894 1.330 -2.792 1.00 93.44 85 VAL A C 1
ATOM 620 O O . VAL A 1 85 ? 21.636 1.889 -1.982 1.00 93.44 85 VAL A O 1
ATOM 623 N N . ASP A 1 86 ? 20.906 1.607 -4.094 1.00 90.81 86 ASP A N 1
ATOM 624 C CA . ASP A 1 86 ? 21.862 2.526 -4.732 1.00 90.81 86 ASP A CA 1
ATOM 625 C C . ASP A 1 86 ? 21.717 3.972 -4.242 1.00 90.81 86 ASP A C 1
ATOM 627 O O . ASP A 1 86 ? 22.683 4.727 -4.112 1.00 90.81 86 ASP A O 1
ATOM 631 N N . GLN A 1 87 ? 20.471 4.398 -4.010 1.00 86.25 87 GLN A N 1
ATOM 632 C CA . GLN A 1 87 ? 20.117 5.782 -3.689 1.00 86.25 87 GLN A CA 1
ATOM 633 C C . GLN A 1 87 ? 19.195 5.843 -2.463 1.00 86.25 87 GLN A C 1
ATOM 635 O O . GLN A 1 87 ? 17.980 5.662 -2.595 1.00 86.25 87 GLN A O 1
ATOM 640 N N . PRO A 1 88 ? 19.727 6.171 -1.268 1.00 85.38 88 PRO A N 1
ATOM 641 C CA . PRO A 1 88 ? 18.945 6.239 -0.029 1.00 85.38 88 PRO A CA 1
ATOM 642 C C . PRO A 1 88 ? 17.743 7.195 -0.075 1.00 85.38 88 PRO A C 1
ATOM 644 O O . PRO A 1 88 ? 16.768 7.007 0.652 1.00 85.38 88 PRO A O 1
ATOM 647 N N . ASP A 1 89 ? 17.780 8.223 -0.925 1.00 88.94 89 ASP A N 1
ATOM 648 C CA . ASP A 1 89 ? 16.636 9.117 -1.127 1.00 88.94 89 ASP A CA 1
ATOM 649 C C . ASP A 1 89 ? 15.462 8.391 -1.800 1.00 88.94 89 ASP A C 1
ATOM 651 O O . ASP A 1 89 ? 14.325 8.514 -1.342 1.00 88.94 89 ASP A O 1
ATOM 655 N N . ARG A 1 90 ? 15.738 7.537 -2.796 1.00 92.12 90 ARG A N 1
ATOM 656 C CA . ARG A 1 90 ? 14.708 6.734 -3.472 1.00 92.12 90 ARG A CA 1
ATOM 657 C C . ARG A 1 90 ? 14.081 5.698 -2.546 1.00 92.12 90 ARG A C 1
ATOM 659 O O . ARG A 1 90 ? 12.897 5.402 -2.686 1.00 92.12 90 ARG A O 1
ATOM 666 N N . TRP A 1 91 ? 14.835 5.184 -1.570 1.00 95.25 91 TRP A N 1
ATOM 667 C CA . TRP A 1 91 ? 14.271 4.338 -0.515 1.00 95.25 91 TRP A CA 1
ATOM 668 C C . TRP A 1 91 ? 13.161 5.060 0.245 1.00 95.25 91 TRP A C 1
ATOM 670 O O . TRP A 1 91 ? 12.064 4.523 0.389 1.00 95.25 91 TRP A O 1
ATOM 680 N N . ARG A 1 92 ? 13.408 6.299 0.689 1.00 94.19 92 ARG A N 1
ATOM 681 C CA . ARG A 1 92 ? 12.387 7.071 1.411 1.00 94.19 92 ARG A CA 1
ATOM 682 C C . ARG A 1 92 ? 11.159 7.332 0.547 1.00 94.19 92 ARG A C 1
ATOM 684 O O . ARG A 1 92 ? 10.047 7.195 1.049 1.00 94.19 92 ARG A O 1
ATOM 691 N N . ASP A 1 93 ? 11.349 7.646 -0.732 1.00 95.00 93 ASP A N 1
ATOM 692 C CA . ASP A 1 93 ? 10.242 7.859 -1.672 1.00 95.00 93 ASP A CA 1
ATOM 693 C C . ASP A 1 93 ? 9.424 6.580 -1.895 1.00 95.00 93 ASP A C 1
ATOM 695 O O . ASP A 1 93 ? 8.194 6.619 -1.940 1.00 95.00 93 ASP A O 1
ATOM 699 N N . PHE A 1 94 ? 10.089 5.427 -1.971 1.00 96.94 94 PHE A N 1
ATOM 700 C CA . PHE A 1 94 ? 9.438 4.126 -2.074 1.00 96.94 94 PHE A CA 1
ATOM 701 C C . PHE A 1 94 ? 8.619 3.775 -0.825 1.00 96.94 94 PHE A C 1
ATOM 703 O O . PHE A 1 94 ? 7.456 3.371 -0.947 1.00 96.94 94 PHE A O 1
ATOM 710 N N . ILE A 1 95 ? 9.174 3.985 0.374 1.00 97.81 95 ILE A N 1
ATOM 711 C CA . ILE A 1 95 ? 8.433 3.802 1.631 1.00 97.81 95 ILE A CA 1
ATOM 712 C C . ILE A 1 95 ? 7.255 4.780 1.707 1.00 97.81 95 ILE A C 1
ATOM 714 O O . ILE A 1 95 ? 6.141 4.375 2.033 1.00 97.81 95 ILE A O 1
ATOM 718 N N . ALA A 1 96 ? 7.454 6.049 1.344 1.00 97.19 96 ALA A N 1
ATOM 719 C CA . ALA A 1 96 ? 6.390 7.050 1.337 1.00 97.19 96 ALA A CA 1
ATOM 720 C C . ALA A 1 96 ? 5.258 6.688 0.362 1.00 97.19 96 ALA A C 1
ATOM 722 O O . ALA A 1 96 ? 4.084 6.797 0.719 1.00 97.19 96 ALA A O 1
ATOM 723 N N . GLN A 1 97 ? 5.591 6.208 -0.839 1.00 97.44 97 GLN A N 1
ATOM 724 C CA . GLN A 1 97 ? 4.608 5.766 -1.827 1.00 97.44 97 GLN A CA 1
ATOM 725 C C . GLN A 1 97 ? 3.783 4.580 -1.303 1.00 97.44 97 GLN A C 1
ATOM 727 O O . GLN A 1 97 ? 2.554 4.622 -1.327 1.00 97.44 97 GLN A O 1
ATOM 732 N N . THR A 1 98 ? 4.443 3.527 -0.820 1.00 98.25 98 THR A N 1
ATOM 733 C CA . THR A 1 98 ? 3.779 2.291 -0.364 1.00 98.25 98 THR A CA 1
ATOM 734 C C . THR A 1 98 ? 2.972 2.493 0.925 1.00 98.25 98 THR A C 1
ATOM 736 O O . THR A 1 98 ? 1.910 1.892 1.109 1.00 98.25 98 THR A O 1
ATOM 739 N N . ARG A 1 99 ? 3.411 3.411 1.793 1.00 98.31 99 ARG A N 1
ATOM 740 C CA . ARG A 1 99 ? 2.657 3.901 2.955 1.00 98.31 99 ARG A CA 1
ATOM 741 C C . ARG A 1 99 ? 1.439 4.726 2.535 1.00 98.31 99 ARG A C 1
ATOM 743 O O . ARG A 1 99 ? 0.352 4.510 3.061 1.00 98.31 99 ARG A O 1
ATOM 750 N N . GLY A 1 100 ? 1.591 5.622 1.558 1.00 98.38 100 GLY A N 1
ATOM 751 C CA . GLY A 1 100 ? 0.481 6.394 0.990 1.00 98.38 100 GLY A CA 1
ATOM 752 C C . GLY A 1 100 ? -0.622 5.496 0.425 1.00 98.38 100 GLY A C 1
ATOM 753 O O . GLY A 1 100 ? -1.790 5.672 0.760 1.00 98.38 100 GLY A O 1
ATOM 754 N N . LEU A 1 101 ? -0.242 4.459 -0.329 1.00 98.44 101 LEU A N 1
ATOM 755 C CA . LEU A 1 101 ? -1.186 3.476 -0.869 1.00 98.44 101 LEU A CA 1
ATOM 756 C C . LEU A 1 101 ? -1.984 2.754 0.220 1.00 98.44 101 LEU A C 1
ATOM 758 O O . LEU A 1 101 ? -3.189 2.554 0.072 1.00 98.44 101 LEU A O 1
ATOM 762 N N . ASP A 1 102 ? -1.339 2.350 1.312 1.00 98.56 102 ASP A N 1
ATOM 763 C CA . ASP A 1 102 ? -2.060 1.711 2.411 1.00 98.56 102 ASP A CA 1
ATOM 764 C C . ASP A 1 102 ? -2.926 2.700 3.188 1.00 98.56 102 ASP A C 1
ATOM 766 O O . ASP A 1 102 ? -4.017 2.317 3.594 1.00 98.56 102 ASP A O 1
ATOM 770 N N . ARG A 1 103 ? -2.501 3.957 3.360 1.00 98.56 103 ARG A N 1
ATOM 771 C CA . ARG A 1 103 ? -3.303 4.988 4.033 1.00 98.56 103 ARG A CA 1
ATOM 772 C C . ARG A 1 103 ? -4.619 5.198 3.297 1.00 98.56 103 ARG A C 1
ATOM 774 O O . ARG A 1 103 ? -5.682 5.076 3.905 1.00 98.56 103 ARG A O 1
ATOM 781 N N . ASP A 1 104 ? -4.542 5.450 1.994 1.00 98.31 104 ASP A N 1
ATOM 782 C CA . ASP A 1 104 ? -5.707 5.721 1.151 1.00 98.31 104 ASP A CA 1
ATOM 783 C C . ASP A 1 104 ? -6.636 4.500 1.094 1.00 98.31 104 ASP A C 1
ATOM 785 O O . ASP A 1 104 ? -7.855 4.604 1.281 1.00 98.31 104 ASP A O 1
ATOM 789 N N . ALA A 1 105 ? -6.056 3.308 0.910 1.00 98.00 105 ALA A N 1
ATOM 790 C CA . ALA A 1 105 ? -6.808 2.062 0.915 1.00 98.00 105 ALA A CA 1
ATOM 791 C C . ALA A 1 105 ? -7.524 1.850 2.253 1.00 98.00 105 ALA A C 1
ATOM 793 O O . ALA A 1 105 ? -8.734 1.625 2.279 1.00 98.00 105 ALA A O 1
ATOM 794 N N . ARG A 1 106 ? -6.809 1.979 3.370 1.00 97.31 106 ARG A N 1
ATOM 795 C CA . ARG A 1 106 ? -7.333 1.717 4.710 1.00 97.31 106 ARG A CA 1
ATOM 796 C C . ARG A 1 106 ? -8.387 2.729 5.136 1.00 97.31 106 ARG A C 1
ATOM 798 O O . ARG A 1 106 ? -9.369 2.339 5.762 1.00 97.31 106 ARG A O 1
ATOM 805 N N . GLN A 1 107 ? -8.236 3.994 4.747 1.00 97.62 107 GLN A N 1
ATOM 806 C CA . GLN A 1 107 ? -9.254 5.015 4.975 1.00 97.62 107 GLN A CA 1
ATOM 807 C C . GLN A 1 107 ? -10.579 4.610 4.320 1.00 97.62 107 GLN A C 1
ATOM 809 O O . GLN A 1 107 ? -11.618 4.598 4.980 1.00 97.62 107 GLN A O 1
ATOM 814 N N . SER A 1 108 ? -10.534 4.219 3.041 1.00 97.50 108 SER A N 1
ATOM 815 C CA . SER A 1 108 ? -11.726 3.766 2.317 1.00 97.50 108 SER A CA 1
ATOM 816 C C . SER A 1 108 ? -12.310 2.470 2.893 1.00 97.50 108 SER A C 1
ATOM 818 O O . SER A 1 108 ? -13.521 2.348 3.044 1.00 97.50 108 SER A O 1
ATOM 820 N N . GLU A 1 109 ? -11.463 1.519 3.284 1.00 97.94 109 GLU A N 1
ATOM 821 C CA . GLU A 1 109 ? -11.886 0.239 3.856 1.00 97.94 109 GLU A CA 1
ATOM 822 C C . GLU A 1 109 ? -12.595 0.408 5.195 1.00 97.94 109 GLU A C 1
ATOM 824 O O . GLU A 1 109 ? -13.660 -0.168 5.399 1.00 97.94 109 GLU A O 1
ATOM 829 N N . MET A 1 110 ? -12.033 1.223 6.091 1.00 96.88 110 MET A N 1
ATOM 830 C CA . MET A 1 110 ? -12.636 1.502 7.392 1.00 96.88 110 MET A CA 1
ATOM 831 C C . MET A 1 110 ? -13.939 2.293 7.253 1.00 96.88 110 MET A C 1
ATOM 833 O O . MET A 1 110 ? -14.883 2.023 7.991 1.00 96.88 110 MET A O 1
ATOM 837 N N . ALA A 1 111 ? -14.020 3.219 6.291 1.00 96.50 111 ALA A N 1
ATOM 838 C CA . ALA A 1 111 ? -15.250 3.952 5.991 1.00 96.50 111 ALA A CA 1
ATOM 839 C C . ALA A 1 111 ? -16.371 3.048 5.445 1.00 96.50 111 ALA A C 1
ATOM 841 O O . ALA A 1 111 ? -17.546 3.339 5.650 1.00 96.50 111 ALA A O 1
ATOM 842 N N . ASN A 1 112 ? -16.011 1.947 4.781 1.00 97.12 112 ASN A N 1
ATOM 843 C CA . ASN A 1 112 ? -16.958 0.996 4.199 1.00 97.12 112 ASN A CA 1
ATOM 844 C C . ASN A 1 112 ? -17.396 -0.115 5.170 1.00 97.12 112 ASN A C 1
ATOM 846 O O . ASN A 1 112 ? -18.239 -0.936 4.806 1.00 97.12 112 ASN A O 1
ATOM 850 N N . LEU A 1 113 ? -16.850 -0.177 6.390 1.00 96.56 113 LEU A N 1
ATOM 851 C CA . LEU A 1 113 ? -17.237 -1.196 7.365 1.00 96.56 113 LEU A CA 1
ATOM 852 C C . LEU A 1 113 ? -18.705 -1.027 7.804 1.00 96.56 113 LEU A C 1
ATOM 854 O O . LEU A 1 113 ? -19.114 0.074 8.172 1.00 96.56 113 LEU A O 1
ATOM 858 N N . PRO A 1 114 ? -19.502 -2.113 7.853 1.00 94.12 114 PRO A N 1
ATOM 859 C CA . PRO A 1 114 ? -20.909 -2.037 8.259 1.00 94.12 114 PRO A CA 1
ATOM 860 C C . PRO A 1 114 ? -21.093 -1.794 9.764 1.00 94.12 114 PRO A C 1
ATOM 862 O O . PRO A 1 114 ? -22.176 -1.415 10.207 1.00 94.12 114 PRO A O 1
ATOM 865 N N . VAL A 1 115 ? -20.048 -2.031 10.558 1.00 88.56 115 VAL A N 1
ATOM 866 C CA . VAL A 1 115 ? -20.010 -1.793 12.002 1.00 88.56 115 VAL A CA 1
ATOM 867 C C . VAL A 1 115 ? -18.742 -1.034 12.360 1.00 88.56 115 VAL A C 1
ATOM 869 O O . VAL A 1 115 ? -17.693 -1.235 11.747 1.00 88.56 115 VAL A O 1
ATOM 872 N N . ALA A 1 116 ? -18.827 -0.179 13.379 1.00 87.69 116 ALA A N 1
ATOM 873 C CA . ALA A 1 116 ? -17.655 0.510 13.897 1.00 87.69 116 ALA A CA 1
ATOM 874 C C . ALA A 1 116 ? -16.614 -0.516 14.372 1.00 87.69 116 ALA A C 1
ATOM 876 O O . ALA A 1 116 ? -16.925 -1.415 15.153 1.00 87.69 116 ALA A O 1
ATOM 877 N N . SER A 1 117 ? -15.370 -0.359 13.923 1.00 89.44 117 SER A N 1
ATOM 878 C CA . SER A 1 117 ? -14.256 -1.243 14.284 1.00 89.44 117 SER A CA 1
ATOM 879 C C . SER A 1 117 ? -13.877 -1.165 15.767 1.00 89.44 117 SER A C 1
ATOM 881 O O . SER A 1 117 ? -13.223 -2.073 16.270 1.00 89.44 117 SER A O 1
ATOM 883 N N . GLY A 1 118 ? -14.249 -0.086 16.463 1.00 89.06 118 GLY A N 1
ATOM 884 C CA . GLY A 1 118 ? -13.797 0.207 17.826 1.00 89.06 118 GLY A CA 1
ATOM 885 C C . GLY A 1 118 ? -12.385 0.806 17.902 1.00 89.06 118 GLY A C 1
ATOM 886 O O . GLY A 1 118 ? -11.924 1.096 18.999 1.00 89.06 118 GLY A O 1
ATOM 887 N N . ILE A 1 119 ? -11.721 1.026 16.760 1.00 90.25 119 ILE A N 1
ATOM 888 C CA . ILE A 1 119 ? -10.428 1.721 16.647 1.00 90.25 119 ILE A CA 1
ATOM 889 C C . ILE A 1 119 ? -10.565 2.825 15.599 1.00 90.25 119 ILE A C 1
ATOM 891 O O . ILE A 1 119 ? -11.058 2.567 14.498 1.00 90.25 119 ILE A O 1
ATOM 895 N N . SER A 1 120 ? -10.140 4.049 15.916 1.00 93.06 120 SER A N 1
ATOM 896 C CA . SER A 1 120 ? -10.198 5.155 14.956 1.00 93.06 120 SER A CA 1
ATOM 897 C C . SER A 1 120 ? -9.180 4.975 13.827 1.00 93.06 120 SER A C 1
ATOM 899 O O . SER A 1 120 ? -8.141 4.335 13.993 1.00 93.06 120 SER A O 1
ATOM 901 N N . PHE A 1 121 ? -9.468 5.569 12.668 1.00 95.69 121 PHE A N 1
ATOM 902 C CA . PHE A 1 121 ? -8.517 5.598 11.557 1.00 95.69 121 PHE A CA 1
ATOM 903 C C . PHE A 1 121 ? -7.200 6.276 11.962 1.00 95.69 121 PHE A C 1
ATOM 905 O O . PHE A 1 121 ? -6.138 5.718 11.713 1.00 95.69 121 PHE A O 1
ATOM 912 N N . ASP A 1 122 ? -7.268 7.413 12.659 1.00 95.94 122 ASP A N 1
ATOM 913 C CA . ASP A 1 122 ? -6.082 8.166 13.089 1.00 95.94 122 ASP A CA 1
ATOM 914 C C . ASP A 1 122 ? -5.156 7.341 13.989 1.00 95.94 122 ASP A C 1
ATOM 916 O O . ASP A 1 122 ? -3.935 7.416 13.870 1.00 95.94 122 ASP A O 1
ATOM 920 N N . GLN A 1 123 ? -5.726 6.514 14.868 1.00 94.38 123 GLN A N 1
ATOM 921 C CA . GLN A 1 123 ? -4.949 5.623 15.723 1.00 94.38 1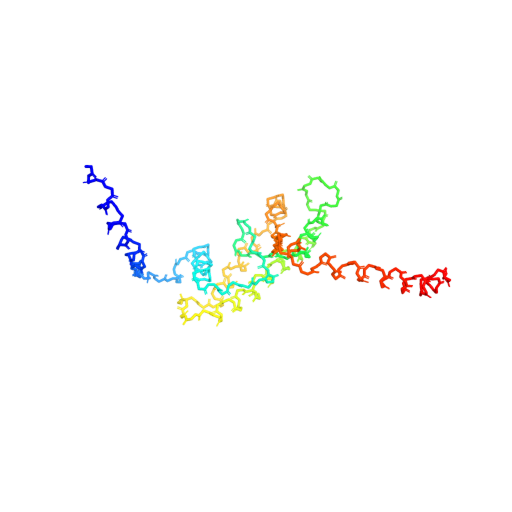23 GLN A CA 1
ATOM 922 C C . GLN A 1 123 ? -4.221 4.548 14.906 1.00 94.38 123 GLN A C 1
ATOM 924 O O . GLN A 1 123 ? -3.036 4.291 15.130 1.00 94.38 123 GLN A O 1
ATOM 929 N N . ILE A 1 124 ? -4.908 3.942 13.935 1.00 95.81 124 ILE A N 1
ATOM 930 C CA . ILE A 1 124 ? -4.297 2.951 13.045 1.00 95.81 124 ILE A CA 1
ATOM 931 C C . ILE A 1 124 ? -3.218 3.589 12.166 1.00 95.81 124 ILE A C 1
ATOM 933 O O . ILE A 1 124 ? -2.147 3.009 11.994 1.00 95.81 124 ILE A O 1
ATOM 937 N N . GLU A 1 125 ? -3.467 4.787 11.640 1.00 97.69 125 GLU A N 1
ATOM 938 C CA . GLU A 1 125 ? -2.507 5.505 10.805 1.00 97.69 125 GLU A CA 1
ATOM 939 C C . GLU A 1 125 ? -1.270 5.941 11.599 1.00 97.69 125 GLU A C 1
ATOM 941 O O . GLU A 1 125 ? -0.157 5.876 11.072 1.00 97.69 125 GLU A O 1
ATOM 946 N N . ALA A 1 126 ? -1.425 6.315 12.873 1.00 96.62 126 ALA A N 1
ATOM 947 C CA . ALA A 1 126 ? -0.295 6.582 13.760 1.00 96.62 126 ALA A CA 1
ATOM 948 C C . ALA A 1 126 ? 0.580 5.330 13.931 1.00 96.62 126 ALA A C 1
ATOM 950 O O . ALA A 1 126 ? 1.793 5.395 13.728 1.00 96.62 126 ALA A O 1
ATOM 951 N N . CYS A 1 127 ? -0.038 4.176 14.207 1.00 96.38 127 CYS A N 1
ATOM 952 C CA . CYS A 1 127 ? 0.663 2.896 14.284 1.00 96.38 127 CYS A CA 1
ATOM 953 C C . CYS A 1 127 ? 1.403 2.557 12.982 1.00 96.38 127 CYS A C 1
ATOM 955 O O . CYS A 1 127 ? 2.605 2.286 13.002 1.00 96.38 127 CYS A O 1
ATOM 957 N N . ALA A 1 128 ? 0.708 2.623 11.844 1.00 97.88 128 ALA A N 1
ATOM 958 C CA . ALA A 1 128 ? 1.287 2.324 10.539 1.00 97.88 128 ALA A CA 1
ATOM 959 C C . ALA A 1 128 ? 2.455 3.263 10.191 1.00 97.88 128 ALA A C 1
ATOM 961 O O . ALA A 1 128 ? 3.475 2.817 9.668 1.00 97.88 128 ALA A O 1
ATOM 962 N N . SER A 1 129 ? 2.335 4.551 10.522 1.00 97.94 129 SER A N 1
ATOM 963 C CA . SER A 1 129 ? 3.385 5.547 10.293 1.00 97.94 129 SER A CA 1
ATOM 964 C C . SER A 1 129 ? 4.624 5.294 11.151 1.00 97.94 129 SER A C 1
ATOM 966 O O . SER A 1 129 ? 5.738 5.370 10.639 1.00 97.94 129 SER A O 1
ATOM 968 N N . THR A 1 130 ? 4.457 4.955 12.435 1.00 96.94 130 THR A N 1
ATOM 969 C CA . THR A 1 130 ? 5.587 4.614 13.315 1.00 96.94 130 THR A CA 1
ATOM 970 C C . THR A 1 130 ? 6.336 3.382 12.816 1.00 96.94 130 THR A C 1
ATOM 972 O O . THR A 1 130 ? 7.564 3.388 12.787 1.00 96.94 130 THR A O 1
ATOM 975 N N . MET A 1 131 ? 5.613 2.352 12.377 1.00 97.38 131 MET A N 1
ATOM 976 C CA . MET A 1 131 ? 6.221 1.135 11.837 1.00 97.38 131 MET A CA 1
ATOM 977 C C . MET A 1 131 ? 6.920 1.378 10.491 1.00 97.38 131 MET A C 1
ATOM 979 O O . MET A 1 131 ? 8.017 0.876 10.267 1.00 97.38 131 MET A O 1
ATOM 983 N N . ALA A 1 132 ? 6.339 2.199 9.610 1.00 97.69 132 ALA A N 1
ATOM 984 C CA . ALA A 1 132 ? 6.979 2.581 8.350 1.00 97.69 132 ALA A CA 1
ATOM 985 C C . ALA A 1 132 ? 8.262 3.393 8.577 1.00 97.69 132 ALA A C 1
ATOM 987 O O . ALA A 1 132 ? 9.246 3.207 7.866 1.00 97.69 132 ALA A O 1
ATOM 988 N N . ALA A 1 133 ? 8.278 4.266 9.587 1.00 96.62 133 ALA A N 1
ATOM 989 C CA . ALA A 1 133 ? 9.442 5.083 9.918 1.00 96.62 133 ALA A CA 1
ATOM 990 C C . ALA A 1 133 ? 10.637 4.270 10.445 1.00 96.62 133 ALA A C 1
ATOM 992 O O . ALA A 1 133 ? 11.763 4.760 10.386 1.00 96.62 133 ALA A O 1
ATOM 993 N N . SER A 1 134 ? 10.424 3.044 10.938 1.00 95.81 134 SER A N 1
ATOM 994 C CA . SER A 1 134 ? 11.521 2.171 11.367 1.00 95.81 134 SER A CA 1
ATOM 995 C C . SER A 1 134 ? 12.155 1.370 10.226 1.00 95.81 134 SER A C 1
ATOM 997 O O . SER A 1 134 ? 13.072 0.599 10.493 1.00 95.81 134 SER A O 1
ATOM 999 N N . LEU A 1 135 ? 11.682 1.519 8.982 1.00 96.50 135 LEU A N 1
ATOM 1000 C CA . LEU A 1 135 ? 12.211 0.786 7.833 1.00 96.50 135 LEU A CA 1
ATOM 1001 C C . LEU A 1 135 ? 13.537 1.357 7.327 1.00 96.50 135 LEU A C 1
ATOM 1003 O O . LEU A 1 135 ? 13.603 2.490 6.842 1.00 96.50 135 LEU A O 1
ATOM 1007 N N . MET A 1 136 ? 14.578 0.533 7.384 1.00 95.50 136 MET A N 1
ATOM 1008 C CA . MET A 1 136 ? 15.939 0.864 6.970 1.00 95.50 136 MET A CA 1
ATOM 1009 C C . MET A 1 136 ? 16.301 0.215 5.617 1.00 95.50 136 MET A C 1
ATOM 1011 O O . MET A 1 136 ? 15.782 -0.859 5.304 1.00 95.50 136 MET A O 1
ATOM 1015 N N . PRO A 1 137 ? 17.184 0.835 4.800 1.00 95.25 137 PRO A N 1
ATOM 1016 C CA . PRO A 1 137 ? 17.546 0.320 3.472 1.00 95.25 137 PRO A CA 1
ATOM 1017 C C . PRO A 1 137 ? 18.116 -1.106 3.448 1.00 95.25 137 PRO A C 1
ATOM 1019 O O . PRO A 1 137 ? 17.962 -1.802 2.453 1.00 95.25 137 PRO A O 1
ATOM 1022 N N . ASP A 1 138 ? 18.732 -1.574 4.533 1.00 94.00 138 ASP A N 1
ATOM 1023 C CA . ASP A 1 138 ? 19.243 -2.946 4.677 1.00 94.00 138 ASP A CA 1
ATOM 1024 C C . ASP A 1 138 ? 18.130 -4.011 4.672 1.00 94.00 138 ASP A C 1
ATOM 1026 O O . ASP A 1 138 ? 18.380 -5.189 4.414 1.00 94.00 138 ASP A O 1
ATOM 1030 N N . GLN A 1 139 ? 16.880 -3.604 4.897 1.00 95.12 139 GLN A N 1
ATOM 1031 C CA . GLN A 1 139 ? 15.702 -4.460 4.769 1.00 95.12 139 GLN A CA 1
ATOM 1032 C C . GLN A 1 139 ? 15.225 -4.603 3.316 1.00 95.12 139 GLN A C 1
ATOM 1034 O O . GLN A 1 139 ? 14.267 -5.344 3.069 1.00 95.12 139 GLN A O 1
ATOM 1039 N N . TYR A 1 140 ? 15.870 -3.927 2.357 1.00 95.31 140 TYR A N 1
ATOM 1040 C CA . TYR A 1 140 ? 15.496 -3.946 0.944 1.00 95.31 140 TYR A CA 1
ATOM 1041 C C . TYR A 1 140 ? 15.301 -5.359 0.377 1.00 95.31 140 TYR A C 1
ATOM 1043 O O . TYR A 1 140 ? 14.218 -5.587 -0.161 1.00 95.31 140 TYR A O 1
ATOM 1051 N N . PRO A 1 141 ? 16.220 -6.335 0.547 1.00 94.50 141 PRO A N 1
ATOM 1052 C CA . PRO A 1 141 ? 16.044 -7.672 -0.031 1.00 94.50 141 PRO A CA 1
ATOM 1053 C C . PRO A 1 141 ? 14.770 -8.384 0.430 1.00 94.50 141 PRO A C 1
ATOM 1055 O O . PRO A 1 141 ? 14.141 -9.119 -0.328 1.00 94.50 141 PRO A O 1
ATOM 1058 N N . VAL A 1 142 ? 14.378 -8.169 1.690 1.00 95.81 142 VAL A N 1
ATOM 1059 C CA . VAL A 1 142 ? 13.178 -8.783 2.270 1.00 95.81 142 VAL A CA 1
ATOM 1060 C C . VAL A 1 142 ? 11.926 -8.056 1.788 1.00 95.81 142 VAL A C 1
ATOM 1062 O O . VAL A 1 142 ? 10.936 -8.692 1.428 1.00 95.81 142 VAL A O 1
ATOM 1065 N N . LEU A 1 143 ? 11.965 -6.723 1.763 1.00 96.00 143 LEU A N 1
ATOM 1066 C CA . LEU A 1 143 ? 10.829 -5.906 1.357 1.00 96.00 143 LEU A CA 1
ATOM 1067 C C . LEU A 1 143 ? 10.550 -6.016 -0.147 1.00 96.00 143 LEU A C 1
ATOM 1069 O O . LEU A 1 143 ? 9.401 -6.210 -0.538 1.00 96.00 143 LEU A O 1
ATOM 1073 N N . SER A 1 144 ? 11.573 -5.936 -0.998 1.00 93.94 144 SER A N 1
ATOM 1074 C CA . SER A 1 144 ? 11.423 -6.004 -2.456 1.00 93.94 144 SER A CA 1
ATOM 1075 C C . SER A 1 144 ? 10.848 -7.347 -2.908 1.00 93.94 144 SER A C 1
ATOM 1077 O O . SER A 1 144 ? 9.966 -7.374 -3.765 1.00 93.94 144 SER A O 1
ATOM 1079 N N . ALA A 1 145 ? 11.253 -8.449 -2.267 1.00 93.38 145 ALA A N 1
ATOM 1080 C CA . ALA A 1 145 ? 10.691 -9.777 -2.505 1.00 93.38 145 ALA A CA 1
ATOM 1081 C C . ALA A 1 145 ? 9.216 -9.898 -2.076 1.00 93.38 145 ALA A C 1
ATOM 1083 O O . ALA A 1 145 ? 8.465 -10.682 -2.658 1.00 93.38 145 ALA A O 1
ATOM 1084 N N . ALA A 1 146 ? 8.790 -9.128 -1.070 1.00 95.50 146 ALA A N 1
ATOM 1085 C CA . ALA A 1 146 ? 7.410 -9.103 -0.590 1.00 95.50 146 ALA A CA 1
ATOM 1086 C C . ALA A 1 146 ? 6.495 -8.163 -1.395 1.00 95.50 146 ALA A C 1
ATOM 1088 O O . ALA A 1 146 ? 5.271 -8.324 -1.369 1.00 95.50 146 ALA A O 1
ATOM 1089 N N . VAL A 1 147 ? 7.059 -7.179 -2.105 1.00 94.31 147 VAL A N 1
ATOM 1090 C CA . VAL A 1 147 ? 6.308 -6.254 -2.962 1.00 94.31 147 VAL A CA 1
ATOM 1091 C C . VAL A 1 147 ? 5.899 -6.957 -4.253 1.00 94.31 147 VAL A C 1
ATOM 1093 O O . VAL A 1 147 ? 6.605 -6.991 -5.259 1.00 94.31 147 VAL A O 1
ATOM 1096 N N . PHE A 1 148 ? 4.695 -7.513 -4.209 1.00 89.44 148 PHE A N 1
ATOM 1097 C CA . PHE A 1 148 ? 4.067 -8.240 -5.298 1.00 89.44 148 PHE A CA 1
ATOM 1098 C C . PHE A 1 148 ? 2.617 -7.782 -5.471 1.00 89.44 148 PHE A C 1
ATOM 1100 O O . PHE A 1 148 ? 1.941 -7.429 -4.506 1.00 89.44 148 PHE A O 1
ATOM 1107 N N . VAL A 1 149 ? 2.132 -7.801 -6.713 1.00 85.19 149 VAL A N 1
ATOM 1108 C CA . VAL A 1 149 ? 0.736 -7.494 -7.040 1.00 85.19 149 VAL A CA 1
ATOM 1109 C C . VAL A 1 149 ? 0.152 -8.696 -7.769 1.00 85.19 149 VAL A C 1
ATOM 1111 O O . VAL A 1 149 ? 0.612 -8.987 -8.878 1.00 85.19 149 VAL A O 1
ATOM 1114 N N . PRO A 1 150 ? -0.829 -9.396 -7.169 1.00 80.44 150 PRO A N 1
ATOM 1115 C CA . PRO A 1 150 ? -1.550 -10.469 -7.835 1.00 80.44 150 PRO A CA 1
ATOM 1116 C C . PRO A 1 150 ? -2.178 -9.990 -9.142 1.00 80.44 150 PRO A C 1
ATOM 1118 O O . PRO A 1 150 ? -2.601 -8.838 -9.267 1.00 80.44 150 PRO A O 1
ATOM 1121 N N . ASP A 1 151 ? -2.233 -10.882 -10.126 1.00 74.25 151 ASP A N 1
ATOM 1122 C CA . ASP A 1 151 ? -2.970 -10.612 -11.348 1.00 74.25 151 ASP A CA 1
ATOM 1123 C C . ASP A 1 151 ? -4.422 -11.060 -11.157 1.00 74.25 151 ASP A C 1
ATOM 1125 O O . ASP A 1 151 ? -4.699 -12.254 -11.088 1.00 74.25 151 ASP A O 1
ATOM 1129 N N . ASP A 1 152 ? -5.355 -10.111 -11.060 1.00 65.81 152 ASP A N 1
ATOM 1130 C CA . ASP A 1 152 ? -6.784 -10.405 -10.854 1.00 65.81 152 ASP A CA 1
ATOM 1131 C C . ASP A 1 152 ? -7.493 -10.876 -12.141 1.00 65.81 152 ASP A C 1
ATOM 1133 O O . ASP A 1 152 ? -8.723 -10.974 -12.202 1.00 65.81 152 ASP A O 1
ATOM 1137 N N . TYR A 1 153 ? -6.742 -11.160 -13.211 1.00 66.81 153 TYR A N 1
ATOM 1138 C CA . TYR A 1 153 ? -7.322 -11.670 -14.445 1.00 66.81 153 TYR A CA 1
ATOM 1139 C C . TYR A 1 153 ? -7.677 -13.151 -14.320 1.00 66.81 153 TYR A C 1
ATOM 1141 O O . TYR A 1 153 ? -6.844 -14.014 -14.060 1.00 66.81 153 TYR A O 1
ATOM 1149 N N . LEU A 1 154 ? -8.939 -13.458 -14.610 1.00 74.88 154 LEU A N 1
ATOM 1150 C CA . LEU A 1 154 ? -9.397 -14.825 -14.804 1.00 74.88 154 LEU A CA 1
ATOM 1151 C C . LEU A 1 154 ? -9.091 -15.249 -16.246 1.00 74.88 154 LEU A C 1
ATOM 1153 O O . LEU A 1 154 ? -9.881 -14.994 -17.158 1.00 74.88 154 LEU A O 1
ATOM 1157 N N . ASP A 1 155 ? -7.955 -15.916 -16.458 1.00 72.31 155 ASP A N 1
ATOM 1158 C CA . ASP A 1 155 ? -7.508 -16.378 -17.784 1.00 72.31 155 ASP A CA 1
ATOM 1159 C C . ASP A 1 155 ? -8.579 -17.186 -18.527 1.00 72.31 155 ASP A C 1
ATOM 1161 O O . ASP A 1 155 ? -8.787 -17.018 -19.730 1.00 72.31 155 ASP A O 1
ATOM 1165 N N . PHE A 1 156 ? -9.346 -18.005 -17.803 1.00 70.31 156 PHE A N 1
ATOM 1166 C CA . PHE A 1 156 ? -10.432 -18.778 -18.399 1.00 70.31 156 PHE A CA 1
ATOM 1167 C C . PHE A 1 156 ? -11.541 -17.893 -18.988 1.0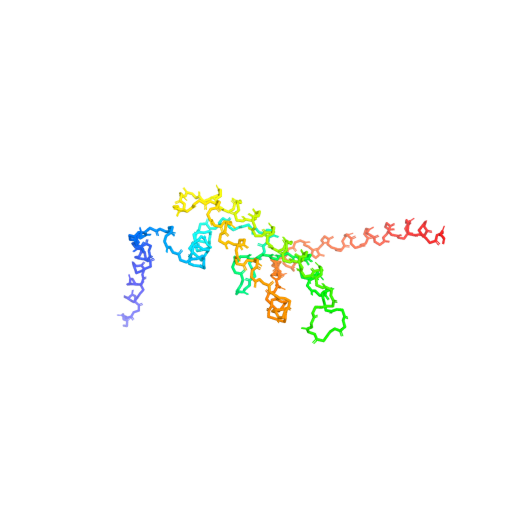0 70.31 156 PHE A C 1
ATOM 1169 O O . PHE A 1 156 ? -12.085 -18.216 -20.039 1.00 70.31 156 PHE A O 1
ATOM 1176 N N . GLN A 1 157 ? -11.852 -16.748 -18.373 1.00 70.62 157 GLN A N 1
ATOM 1177 C CA . GLN A 1 157 ? -12.848 -15.814 -18.910 1.00 70.62 157 GLN A CA 1
ATOM 1178 C C . GLN A 1 157 ? -12.345 -15.096 -20.170 1.00 70.62 157 GLN A C 1
ATOM 1180 O O . GLN A 1 157 ? -13.145 -14.781 -21.051 1.00 70.62 157 GLN A O 1
ATOM 1185 N N . ARG A 1 158 ? -11.026 -14.892 -20.304 1.00 69.25 158 ARG A N 1
ATOM 1186 C CA . ARG A 1 158 ? -10.417 -14.378 -21.544 1.00 69.25 158 ARG A CA 1
ATOM 1187 C C . ARG A 1 158 ? -10.519 -15.378 -22.692 1.00 69.25 158 ARG A C 1
ATOM 1189 O O . ARG A 1 158 ? -10.667 -14.965 -23.834 1.00 69.25 158 ARG A O 1
ATOM 1196 N N . ILE A 1 159 ? -10.453 -16.674 -22.399 1.00 75.25 159 ILE A N 1
ATOM 1197 C CA . ILE A 1 159 ? -10.483 -17.729 -23.421 1.00 75.25 159 ILE A CA 1
ATOM 1198 C C . ILE A 1 159 ? -11.921 -18.127 -23.776 1.00 75.25 159 ILE A C 1
ATOM 1200 O O . ILE A 1 159 ? -12.242 -18.278 -24.950 1.00 75.25 159 ILE A O 1
ATOM 1204 N N . ALA A 1 160 ? -12.792 -18.288 -22.779 1.00 77.62 160 ALA A N 1
ATOM 1205 C CA . ALA A 1 160 ? -14.164 -18.761 -22.967 1.00 77.62 160 ALA A CA 1
ATOM 1206 C C . ALA A 1 160 ? -15.175 -17.635 -23.260 1.00 77.62 160 ALA A C 1
ATOM 1208 O O . ALA A 1 160 ? -16.336 -17.911 -23.561 1.00 77.62 160 ALA A O 1
ATOM 1209 N N . GLY A 1 161 ? -14.760 -16.370 -23.135 1.00 74.44 161 GLY A N 1
ATOM 1210 C CA . GLY A 1 161 ? -15.590 -15.205 -23.429 1.00 74.44 161 GLY A CA 1
ATOM 1211 C C . GLY A 1 161 ? -15.672 -14.866 -24.921 1.00 74.44 161 GLY A C 1
ATOM 1212 O O . GLY A 1 161 ? -15.148 -15.559 -25.786 1.00 74.44 161 GLY A O 1
ATOM 1213 N N . LEU A 1 162 ? -16.296 -13.728 -25.231 1.00 82.19 162 LEU A N 1
ATOM 1214 C CA . LEU A 1 162 ? -16.315 -13.157 -26.588 1.00 82.19 162 LEU A CA 1
ATOM 1215 C C . LEU A 1 162 ? -14.954 -12.591 -27.026 1.00 82.19 162 LEU A C 1
ATOM 1217 O O . LEU A 1 162 ? -14.782 -12.267 -28.200 1.00 82.19 162 LEU A O 1
ATOM 1221 N N . TYR A 1 163 ? -13.992 -12.482 -26.103 1.00 80.69 163 TYR A N 1
ATOM 1222 C CA . TYR A 1 163 ? -12.685 -11.879 -26.345 1.00 80.69 163 TYR A CA 1
ATOM 1223 C C . TYR A 1 163 ? -11.945 -12.448 -27.567 1.00 80.69 163 TYR A C 1
ATOM 1225 O O . TYR A 1 163 ? -11.563 -11.633 -28.398 1.00 80.69 163 TYR A O 1
ATOM 1233 N N . PRO A 1 164 ? -11.783 -13.773 -27.781 1.00 80.31 164 PRO A N 1
ATOM 1234 C CA . PRO A 1 164 ? -11.133 -14.292 -28.990 1.00 80.31 164 PRO A CA 1
ATOM 1235 C C . PRO A 1 164 ? -11.816 -13.851 -30.294 1.00 80.31 164 PRO A C 1
ATOM 1237 O O . PRO A 1 164 ? -11.138 -13.633 -31.295 1.00 80.31 164 PRO A O 1
ATOM 1240 N N . ILE A 1 165 ? -13.140 -13.662 -30.288 1.00 85.69 165 ILE A N 1
ATOM 1241 C CA . ILE A 1 165 ? -13.899 -13.216 -31.466 1.00 85.69 165 ILE A CA 1
ATOM 1242 C C . ILE A 1 165 ? -13.686 -11.717 -31.692 1.00 85.69 165 ILE A C 1
ATOM 1244 O O . ILE A 1 165 ? -13.375 -11.284 -32.802 1.00 85.69 165 ILE A O 1
ATOM 1248 N N . THR A 1 166 ? -13.814 -10.909 -30.639 1.00 88.19 166 THR A N 1
ATOM 1249 C CA . THR A 1 166 ? -13.640 -9.455 -30.746 1.00 88.19 166 THR A CA 1
ATOM 1250 C C . THR A 1 166 ? -12.182 -9.060 -30.965 1.00 88.19 166 THR A C 1
ATOM 1252 O O . THR A 1 166 ? -11.920 -8.079 -31.653 1.00 88.19 166 THR A O 1
ATOM 1255 N N . ALA A 1 167 ? -11.230 -9.830 -30.429 1.00 86.69 167 ALA A N 1
ATOM 1256 C CA . ALA A 1 167 ? -9.796 -9.612 -30.597 1.00 86.69 167 ALA A CA 1
ATOM 1257 C C . ALA A 1 167 ? -9.375 -9.771 -32.059 1.00 86.69 167 ALA A C 1
ATOM 1259 O O . ALA A 1 167 ? -8.533 -9.010 -32.525 1.00 86.69 167 ALA A O 1
ATOM 1260 N N . PHE A 1 168 ? -10.000 -10.691 -32.803 1.00 88.44 168 PHE A N 1
ATOM 1261 C CA . PHE A 1 168 ? -9.765 -10.832 -34.238 1.00 88.44 168 PHE A CA 1
ATOM 1262 C C . PHE A 1 168 ? -10.144 -9.547 -34.986 1.00 88.44 168 PHE A C 1
ATOM 1264 O O . PHE A 1 168 ? -9.305 -8.953 -35.657 1.00 88.44 168 PHE A O 1
ATOM 1271 N N . ALA A 1 169 ? -11.379 -9.063 -34.818 1.00 89.31 169 ALA A N 1
ATOM 1272 C CA . ALA A 1 169 ? -11.826 -7.829 -35.467 1.00 89.31 169 ALA A CA 1
ATOM 1273 C C . ALA A 1 169 ? -10.992 -6.607 -35.038 1.00 89.31 169 ALA A C 1
ATOM 1275 O O . ALA A 1 169 ? -10.619 -5.790 -35.879 1.00 89.31 169 ALA A O 1
ATOM 1276 N N . ALA A 1 170 ? -10.654 -6.509 -33.748 1.00 90.50 170 ALA A N 1
ATOM 1277 C CA . ALA A 1 170 ? -9.807 -5.445 -33.220 1.00 90.50 170 ALA A CA 1
ATOM 1278 C C . ALA A 1 170 ? -8.390 -5.477 -33.813 1.00 90.50 170 ALA A C 1
ATOM 1280 O O . ALA A 1 170 ? -7.866 -4.425 -34.165 1.00 90.50 170 ALA A O 1
ATOM 1281 N N . TYR A 1 171 ? -7.792 -6.662 -33.971 1.00 92.00 171 TYR A N 1
ATOM 1282 C CA . TYR A 1 171 ? -6.466 -6.827 -34.568 1.00 92.00 171 TYR A CA 1
ATOM 1283 C C . TYR A 1 171 ? -6.431 -6.324 -36.014 1.00 92.00 171 TYR A C 1
ATOM 1285 O O . TYR A 1 171 ? -5.606 -5.477 -36.344 1.00 92.00 171 TYR A O 1
ATOM 1293 N N . PHE A 1 172 ? -7.358 -6.773 -36.867 1.00 93.19 172 PHE A N 1
ATOM 1294 C CA . PHE A 1 172 ? -7.387 -6.330 -38.267 1.00 93.19 172 PHE A CA 1
ATOM 1295 C C . PHE A 1 172 ? -7.759 -4.856 -38.414 1.00 93.19 172 PHE A C 1
ATOM 1297 O O . PHE A 1 172 ? -7.189 -4.167 -39.257 1.00 93.19 172 PHE A O 1
ATOM 1304 N N . GLY A 1 173 ? -8.676 -4.356 -37.580 1.00 91.12 173 GLY A N 1
ATOM 1305 C CA . GLY A 1 173 ? -9.001 -2.932 -37.543 1.00 91.12 173 GLY A CA 1
ATOM 1306 C C . GLY A 1 173 ? -7.792 -2.080 -37.156 1.00 91.12 173 GLY A C 1
ATOM 1307 O O . GLY A 1 173 ? -7.510 -1.082 -37.814 1.00 91.12 173 GLY A O 1
ATOM 1308 N N . TYR A 1 174 ? -7.045 -2.502 -36.130 1.00 90.31 174 TYR A N 1
ATOM 1309 C CA . TYR A 1 174 ? -5.823 -1.827 -35.705 1.00 90.31 174 TYR A CA 1
ATOM 1310 C C . TYR A 1 174 ? -4.735 -1.877 -36.775 1.00 90.31 174 TYR A C 1
ATOM 1312 O O . TYR A 1 174 ? -4.164 -0.837 -37.074 1.00 90.31 174 TYR A O 1
ATOM 1320 N N . GLU A 1 175 ? -4.453 -3.035 -37.377 1.00 91.12 175 GLU A N 1
ATOM 1321 C CA . GLU A 1 175 ? -3.418 -3.143 -38.413 1.00 91.12 175 GLU A CA 1
ATOM 1322 C C . GLU A 1 175 ? -3.767 -2.326 -39.667 1.00 91.12 175 GLU A C 1
ATOM 1324 O O . GLU A 1 175 ? -2.887 -1.672 -40.225 1.00 91.12 175 GLU A O 1
ATOM 1329 N N . GLY A 1 176 ? -5.042 -2.284 -40.072 1.00 90.38 176 GLY A N 1
ATOM 1330 C CA . GLY A 1 176 ? -5.504 -1.423 -41.167 1.00 90.38 176 GLY A CA 1
ATOM 1331 C C . GLY A 1 176 ? -5.326 0.062 -40.846 1.00 90.38 176 GLY A C 1
ATOM 1332 O O . GLY A 1 176 ? -4.641 0.780 -41.573 1.00 90.38 176 GLY A O 1
ATOM 1333 N N . TRP A 1 177 ? -5.846 0.506 -39.695 1.00 91.19 177 TRP A N 1
ATOM 1334 C CA . TRP A 1 177 ? -5.655 1.881 -39.226 1.00 91.19 177 TRP A CA 1
ATOM 1335 C C . TRP A 1 177 ? -4.167 2.237 -39.101 1.00 91.19 177 TRP A C 1
ATOM 1337 O O . TRP A 1 177 ? -3.740 3.314 -39.513 1.00 91.19 177 TRP A O 1
ATOM 1347 N N . LYS A 1 178 ? -3.350 1.323 -38.570 1.00 88.75 178 LYS A N 1
ATOM 1348 C CA . LYS A 1 178 ? -1.907 1.493 -38.419 1.00 88.75 178 LYS A CA 1
ATOM 1349 C C . LYS A 1 178 ? -1.245 1.702 -39.774 1.00 88.75 178 LYS A C 1
ATOM 1351 O O . LYS A 1 178 ? -0.506 2.662 -39.905 1.00 88.75 178 LYS A O 1
ATOM 1356 N N . GLN A 1 179 ? -1.512 0.879 -40.783 1.00 87.31 179 GLN A N 1
ATOM 1357 C CA . GLN A 1 179 ? -0.928 1.059 -42.120 1.00 87.31 179 GLN A CA 1
ATOM 1358 C C . GLN A 1 179 ? -1.279 2.419 -42.737 1.00 87.31 179 GLN A C 1
ATOM 1360 O O . GLN A 1 179 ? -0.415 3.073 -43.317 1.00 87.31 179 GLN A O 1
ATOM 1365 N N . GLU A 1 180 ? -2.522 2.866 -42.563 1.00 87.81 180 GLU A N 1
ATOM 1366 C CA . GLU A 1 180 ? -3.000 4.146 -43.093 1.00 87.81 180 GLU A CA 1
ATOM 1367 C C . GLU A 1 180 ? -2.398 5.361 -42.371 1.00 87.81 180 GLU A C 1
ATOM 1369 O O . GLU A 1 180 ? -2.227 6.417 -42.977 1.00 87.81 180 GLU A O 1
ATOM 1374 N N . ASN A 1 181 ? -2.061 5.225 -41.084 1.00 85.69 181 ASN A N 1
ATOM 1375 C CA . ASN A 1 181 ? -1.673 6.356 -40.239 1.00 85.69 181 ASN A CA 1
ATOM 1376 C C . ASN A 1 181 ? -0.188 6.346 -39.832 1.00 85.69 181 ASN A C 1
ATOM 1378 O O . ASN A 1 181 ? 0.366 7.410 -39.568 1.00 85.69 181 ASN A O 1
ATOM 1382 N N . PHE A 1 182 ? 0.504 5.200 -39.801 1.00 76.38 182 PHE A N 1
ATOM 1383 C CA . PHE A 1 182 ? 1.878 5.112 -39.279 1.00 76.38 182 PHE A CA 1
ATOM 1384 C C . PHE A 1 182 ? 2.956 5.670 -40.203 1.00 76.38 182 PHE A C 1
ATOM 1386 O O . PHE A 1 182 ? 3.942 6.198 -39.696 1.00 76.38 182 PHE A O 1
ATOM 1393 N N . ALA A 1 183 ? 2.753 5.670 -41.524 1.00 66.25 183 ALA A N 1
ATOM 1394 C CA . ALA A 1 183 ? 3.680 6.331 -42.449 1.00 66.25 183 ALA A CA 1
ATOM 1395 C C . ALA A 1 183 ? 3.834 7.842 -42.152 1.00 66.25 183 ALA A C 1
ATOM 1397 O O . ALA A 1 183 ? 4.852 8.441 -42.490 1.00 66.25 183 ALA A O 1
ATOM 1398 N N . SER A 1 184 ? 2.856 8.455 -41.468 1.00 63.06 184 SER A N 1
ATOM 1399 C CA . SER A 1 184 ? 2.922 9.854 -41.023 1.00 63.06 184 SER A CA 1
ATOM 1400 C C . SER A 1 184 ? 3.814 10.087 -39.791 1.00 63.06 184 SER A C 1
ATOM 1402 O O . SER A 1 184 ? 4.189 11.226 -39.523 1.00 63.06 184 SER A O 1
ATOM 1404 N N . PHE A 1 185 ? 4.197 9.032 -39.058 1.00 62.50 185 PHE A N 1
ATOM 1405 C CA . PHE A 1 185 ? 5.046 9.124 -37.862 1.00 62.50 185 PHE A CA 1
ATOM 1406 C C . PHE A 1 185 ? 6.536 8.858 -38.134 1.00 62.50 185 PHE A C 1
ATOM 1408 O O . PHE A 1 185 ? 7.361 9.184 -37.284 1.00 62.50 185 PHE A O 1
ATOM 1415 N N . GLU A 1 186 ? 6.892 8.315 -39.304 1.00 62.69 186 GLU A N 1
ATOM 1416 C CA . GLU A 1 186 ? 8.287 8.068 -39.715 1.00 62.69 186 GLU A CA 1
ATOM 1417 C C . GLU A 1 186 ? 8.967 9.291 -40.365 1.00 62.69 186 GLU A C 1
ATOM 1419 O O . GLU A 1 186 ? 10.169 9.272 -40.607 1.00 62.69 186 GLU A O 1
ATOM 1424 N N . GLN A 1 187 ? 8.234 10.382 -40.621 1.00 57.75 187 GLN A N 1
ATOM 1425 C CA . GLN A 1 187 ? 8.776 11.622 -41.203 1.00 57.75 187 GLN A CA 1
ATOM 1426 C C . GLN A 1 187 ? 9.297 12.617 -40.151 1.00 57.75 187 GLN A C 1
ATOM 1428 O O . GLN A 1 187 ? 8.967 13.804 -40.208 1.00 57.75 187 GLN A O 1
ATOM 1433 N N . ARG A 1 188 ? 10.096 12.163 -39.180 1.00 49.59 188 ARG A N 1
ATOM 1434 C CA . ARG A 1 188 ? 10.749 13.068 -38.222 1.00 49.59 188 ARG A CA 1
ATOM 1435 C C . ARG A 1 188 ? 12.264 13.023 -38.324 1.00 49.59 188 ARG A C 1
ATOM 1437 O O . ARG A 1 188 ? 12.810 11.901 -38.333 1.00 49.59 188 ARG A O 1
#

Secondary structure (DSSP, 8-state):
---SSSSSSSSSGGGGSTT---------GGGS-HHHHHHHHHHHHHHHT---TTSEEETTEEEEEE-HHHHHHHHTS-SSSSSS-S-HHHHHHHHHHHHHHHHHHHHHHHHT-SS--SS-HHHHHHHHHHHHHT--GGGHHHHHHH--------HHHHHHSSHHHHHHHHHHHHHHHHHHHHTTTS--